Protein AF-G6EXB4-F1 (afdb_monomer)

Mean predicted aligned error: 10.95 Å

Nearest PDB structures (foldseek):
  6c8v-assembly1_A  TM=5.441E-01  e=7.658E-03  Methylorubrum extorquens
  2zuc-assembly1_B  TM=2.989E-01  e=5.578E-03  Saccharolobus solfataricus
  7mss-assembly1_A  TM=3.885E-01  e=5.705E-01  Homo sapiens
  8z03-assembly1_A  TM=3.631E-01  e=1.075E+00  Homo sapiens
  7jmk-assembly2_C  TM=3.432E-01  e=4.071E+00  Sus scrofa

Secondary structure (DSSP, 8-state):
--EEEEE---SSHHHHHHHSTT--HHHHHHHHHHHHHHHHH-SSPPEEEEEEE--TTTTTTHHHHHHHHHHTT-EEEEEEE-----TTS-HHHHHHH---HHHHHHHHHHHTTSTTGGGEEEE-S------------TT--TT--EEEE-TTSEEEEEEEEEETTTTEEEEEEEEEEEGGG-S-HHHHHHHHHHHHHTT-

Foldseek 3Di:
DAAAEEEAADPPQVVGCVVPPPFGVVLQVVLLVVVQVLLVPDPDHHAYEYEYEAWPVCLVVVL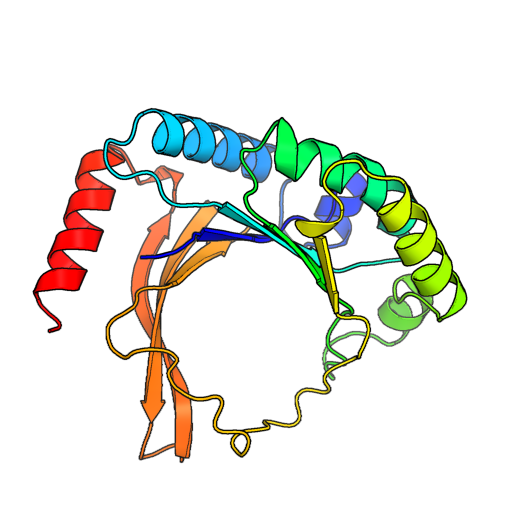VVVVCCVPVRRHQAYEYEHDAPDPPDDPVCCVHIGDDPVSVVVSVVSLVVDPVSVRYHYHYDRPHPPVCQPDPDPDPDDLDWYWYQDSQQKIWIWDWDQDPVVNHIDIGTDDIDGSVPCPDVVVVVVVVVVSSVVRD

pLDDT: mean 80.03, std 16.28, range [34.41, 97.44]

InterPro domains:
  IPR013785 Aldolase-type TIM barrel [G3DSA:3.20.20.70] (1-187)
  IPR058240 Radical SAM superfamily [SSF102114] (2-67)

Solvent-accessible surface area (backbone atoms only — not comparable to full-atom values): 11666 Å² total; per-residue (Å²): 109,76,49,37,46,38,69,60,62,50,92,50,55,69,61,29,30,67,77,33,82,88,42,47,49,71,60,36,53,53,52,49,52,53,50,52,53,51,41,72,72,42,96,75,64,60,42,32,30,37,38,25,61,56,27,54,87,37,52,86,49,45,68,61,48,51,54,42,38,47,62,82,62,59,28,67,31,39,37,37,27,44,66,60,70,49,92,87,60,53,67,70,55,48,74,66,29,54,64,53,74,67,56,48,54,50,50,56,58,53,41,74,72,43,94,65,40,90,40,49,46,80,42,72,70,62,59,53,85,65,83,70,82,77,68,80,71,83,80,82,60,86,86,52,58,40,42,43,52,45,61,87,39,38,36,37,32,29,35,79,45,80,33,80,89,74,73,39,78,40,84,42,83,74,47,77,49,44,57,89,72,57,84,47,67,65,61,52,47,50,49,54,50,51,56,54,66,74,70,112

Radius of gyration: 17.98 Å; Cα contacts (8 Å, |Δi|>4): 280; chains: 1; bounding box: 42×35×47 Å

Sequence (200 aa):
MHHLNVSLESLDSEIYERLRKGARQHIFLNNIDKLKKALKESTHPISVRYIIMAYKSNLKELPTLFGKLLGDYNGSLVEVRSSFDAPFISRDFKESEFLDDNDWDWLEAQLKLLPDNDKVVILRELTTEESNDDETPEDVLSGRYMLRLSWDGHLKVFVYEYSSALKKRVEKNILETNVKEITDINVFYDQLIGISNNKI

Organism: NCBI:txid1088868

Structure (mmCIF, N/CA/C/O backbone):
data_AF-G6EXB4-F1
#
_entry.id   AF-G6EXB4-F1
#
loop_
_atom_site.group_PDB
_atom_site.id
_atom_site.type_symbol
_atom_site.label_atom_id
_atom_site.label_alt_id
_atom_site.label_comp_id
_atom_site.label_asym_id
_atom_site.label_entity_id
_atom_site.label_seq_id
_atom_site.pdbx_PDB_ins_code
_atom_site.Cartn_x
_atom_site.Cartn_y
_atom_site.Cartn_z
_atom_site.occupancy
_atom_site.B_iso_or_equiv
_atom_site.auth_seq_id
_atom_site.auth_comp_id
_atom_site.auth_asym_id
_atom_site.auth_atom_id
_atom_site.pdbx_PDB_model_num
ATOM 1 N N . MET A 1 1 ? -0.946 3.539 21.075 1.00 53.84 1 MET A N 1
ATOM 2 C CA . MET A 1 1 ? -0.924 3.050 19.676 1.00 53.84 1 MET A CA 1
ATOM 3 C C . MET A 1 1 ? -0.930 4.270 18.759 1.00 53.84 1 MET A C 1
ATOM 5 O O . MET A 1 1 ? -1.842 5.068 18.894 1.00 53.84 1 MET A O 1
ATOM 9 N N . HIS A 1 2 ? 0.105 4.496 17.936 1.00 68.75 2 HIS A N 1
ATOM 10 C CA . HIS A 1 2 ? 0.236 5.746 17.152 1.00 68.75 2 HIS A CA 1
ATOM 11 C C . HIS A 1 2 ? -0.352 5.658 15.738 1.00 68.75 2 HIS A C 1
ATOM 13 O O . HIS A 1 2 ? -0.907 6.637 15.252 1.00 68.75 2 HIS A O 1
ATOM 19 N N . HIS A 1 3 ? -0.194 4.517 15.065 1.00 76.44 3 HIS A N 1
ATOM 20 C CA . HIS A 1 3 ? -0.695 4.305 13.711 1.00 76.44 3 HIS A CA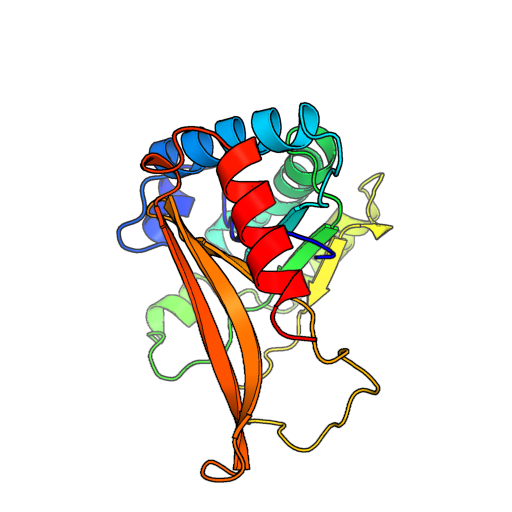 1
ATOM 21 C C . HIS A 1 3 ? -0.855 2.809 13.401 1.00 76.44 3 HIS A C 1
ATOM 23 O O . HIS A 1 3 ? -0.288 1.960 14.092 1.00 76.44 3 HIS A O 1
ATOM 29 N N . LEU A 1 4 ? -1.615 2.503 12.353 1.00 82.94 4 LEU A N 1
ATOM 30 C CA . LEU A 1 4 ? -1.758 1.186 11.740 1.00 82.94 4 LEU A CA 1
ATOM 31 C C . LEU A 1 4 ? -1.022 1.176 10.398 1.00 82.94 4 LEU A C 1
ATOM 33 O O . LEU A 1 4 ? -1.275 2.047 9.568 1.00 82.94 4 LEU A O 1
ATOM 37 N N . ASN A 1 5 ? -0.158 0.185 10.176 1.00 85.81 5 ASN A N 1
ATOM 38 C CA . ASN A 1 5 ? 0.507 0.003 8.888 1.00 85.81 5 ASN A CA 1
ATOM 39 C C . ASN A 1 5 ? -0.300 -0.937 7.994 1.00 85.81 5 ASN A C 1
ATOM 41 O O . ASN A 1 5 ? -0.667 -2.045 8.399 1.00 85.81 5 ASN A O 1
ATOM 45 N N . VAL A 1 6 ? -0.535 -0.497 6.763 1.00 88.69 6 VAL A N 1
ATOM 46 C CA . VAL A 1 6 ? -1.254 -1.242 5.734 1.00 88.69 6 VAL A CA 1
ATOM 47 C C . VAL A 1 6 ? -0.392 -1.303 4.486 1.00 88.69 6 VAL A C 1
ATOM 49 O O . VAL A 1 6 ? -0.101 -0.284 3.872 1.00 88.69 6 VAL A O 1
ATOM 52 N N . SER A 1 7 ? -0.004 -2.501 4.071 1.00 90.31 7 SER A N 1
ATOM 53 C CA . SER A 1 7 ? 0.738 -2.653 2.822 1.00 90.31 7 SER A CA 1
ATOM 54 C C . SER A 1 7 ? -0.237 -2.743 1.638 1.00 90.31 7 SER A C 1
ATOM 56 O O . SER A 1 7 ? -1.140 -3.588 1.677 1.00 90.31 7 SER A O 1
ATOM 58 N N . LEU A 1 8 ? -0.012 -2.000 0.550 1.00 91.25 8 LEU A N 1
ATOM 59 C CA . LEU A 1 8 ? -0.806 -2.054 -0.694 1.00 91.25 8 LEU A CA 1
ATOM 60 C C . LEU A 1 8 ? 0.035 -1.632 -1.909 1.00 91.25 8 LEU A C 1
ATOM 62 O O . LEU A 1 8 ? 0.393 -0.468 -2.018 1.00 91.25 8 LEU A O 1
ATOM 66 N N . GLU A 1 9 ? 0.307 -2.540 -2.846 1.00 91.81 9 GLU A N 1
ATOM 67 C CA . GLU A 1 9 ? 1.166 -2.231 -4.001 1.00 91.81 9 GLU A CA 1
ATOM 68 C C . GLU A 1 9 ? 0.411 -1.690 -5.216 1.00 91.81 9 GLU A C 1
ATOM 70 O O . GLU A 1 9 ? 1.031 -1.033 -6.043 1.00 91.81 9 GLU A O 1
ATOM 75 N N . SER A 1 10 ? -0.888 -1.969 -5.358 1.00 94.81 10 SER A N 1
ATOM 76 C CA . SER A 1 10 ? -1.663 -1.565 -6.537 1.00 94.81 10 SER A CA 1
ATOM 77 C C . SER A 1 10 ? -3.176 -1.679 -6.311 1.00 94.81 10 SER A C 1
ATOM 79 O O . SER A 1 10 ? -3.641 -2.588 -5.611 1.00 94.81 10 SER A O 1
ATOM 81 N N . LEU A 1 11 ? -3.946 -0.770 -6.914 1.00 94.06 11 LEU A N 1
ATOM 82 C CA . LEU A 1 11 ? -5.401 -0.862 -7.094 1.00 94.06 11 LEU A CA 1
ATOM 83 C C . LEU A 1 11 ? -5.787 -1.561 -8.405 1.00 94.06 11 LEU A C 1
ATOM 85 O O . LEU A 1 11 ? -6.955 -1.905 -8.573 1.00 94.06 11 LEU A O 1
ATOM 89 N N . ASP A 1 12 ? -4.831 -1.893 -9.270 1.00 95.44 12 ASP A N 1
ATOM 90 C CA . ASP A 1 12 ? -5.022 -2.861 -10.350 1.00 95.44 12 ASP A CA 1
ATOM 91 C C . ASP A 1 12 ? -4.963 -4.293 -9.793 1.00 95.44 12 ASP A C 1
ATOM 93 O O . ASP A 1 12 ? -3.999 -4.698 -9.134 1.00 95.44 12 ASP A O 1
ATOM 97 N N . SER A 1 13 ? -6.027 -5.066 -10.021 1.00 93.81 13 SER A N 1
ATOM 98 C CA . SER A 1 13 ? -6.152 -6.415 -9.466 1.00 93.81 13 SER A CA 1
ATOM 99 C C . SER A 1 13 ? -5.105 -7.384 -10.001 1.00 93.81 13 SER A C 1
ATOM 101 O O . SER A 1 13 ? -4.625 -8.231 -9.248 1.00 93.81 13 SER A O 1
ATOM 103 N N . GLU A 1 14 ? -4.743 -7.275 -11.278 1.00 93.88 14 GLU A N 1
ATOM 104 C CA . GLU A 1 14 ? -3.776 -8.178 -11.901 1.00 93.88 14 GLU A CA 1
ATOM 105 C C . GLU A 1 14 ? -2.374 -7.909 -11.358 1.00 93.88 14 GLU A C 1
ATOM 107 O O . GLU A 1 14 ? -1.663 -8.843 -10.976 1.00 93.88 14 GLU A O 1
ATOM 112 N N . ILE A 1 15 ? -1.996 -6.632 -11.242 1.00 94.31 15 ILE A N 1
ATOM 113 C CA . ILE A 1 15 ? -0.714 -6.232 -10.653 1.00 94.31 15 ILE A CA 1
ATOM 114 C C . ILE A 1 15 ? -0.660 -6.648 -9.180 1.00 94.31 15 ILE A C 1
ATOM 116 O O . ILE A 1 15 ? 0.299 -7.304 -8.764 1.00 94.31 15 ILE A O 1
ATOM 120 N N . TYR A 1 16 ? -1.697 -6.336 -8.397 1.00 93.06 16 TYR A N 1
ATOM 121 C CA . TYR A 1 16 ? -1.750 -6.658 -6.970 1.00 93.06 16 TYR A CA 1
ATOM 122 C C . TYR A 1 16 ? -1.601 -8.160 -6.697 1.00 93.06 16 TYR A C 1
ATOM 124 O O . TYR A 1 16 ? -0.772 -8.568 -5.882 1.00 93.06 16 TYR A O 1
ATOM 132 N N . GLU A 1 17 ? -2.386 -9.001 -7.374 1.00 92.12 17 GLU A N 1
ATOM 133 C CA . GLU A 1 17 ? -2.383 -10.450 -7.131 1.00 92.12 17 GLU A CA 1
ATOM 134 C C . GLU A 1 17 ? -1.119 -11.135 -7.662 1.00 92.12 17 GLU A C 1
ATOM 136 O O . GLU A 1 17 ? -0.675 -12.139 -7.098 1.00 92.12 17 GLU A O 1
ATOM 141 N N . ARG A 1 18 ? -0.494 -10.575 -8.704 1.00 90.38 18 ARG A N 1
ATOM 142 C CA . ARG A 1 18 ? 0.800 -11.046 -9.211 1.00 90.38 18 ARG A CA 1
ATOM 143 C C . ARG A 1 18 ? 1.939 -10.735 -8.244 1.00 90.38 18 ARG A C 1
ATOM 145 O O . ARG A 1 18 ? 2.770 -11.606 -7.996 1.00 90.38 18 ARG A O 1
ATOM 152 N N . LEU A 1 19 ? 1.969 -9.525 -7.680 1.00 88.94 19 LEU A N 1
ATOM 153 C CA . LEU A 1 19 ? 2.989 -9.112 -6.708 1.00 88.94 19 LEU A CA 1
ATOM 154 C C . LEU A 1 19 ? 2.805 -9.791 -5.344 1.00 88.94 19 LEU A C 1
ATOM 156 O O . LEU A 1 19 ? 3.776 -10.006 -4.619 1.00 88.94 19 LEU A O 1
ATOM 160 N N . ARG A 1 20 ? 1.571 -10.173 -4.993 1.00 85.19 20 ARG A N 1
ATOM 161 C CA . ARG A 1 20 ? 1.244 -10.841 -3.728 1.00 85.19 20 ARG A CA 1
ATOM 162 C C . ARG A 1 20 ? 0.708 -12.242 -3.934 1.00 85.19 20 ARG A C 1
ATOM 164 O O . ARG A 1 20 ? -0.501 -12.472 -3.999 1.00 85.19 20 ARG A O 1
ATOM 171 N N . LYS A 1 21 ? 1.617 -13.213 -3.922 1.00 81.06 21 LYS A N 1
ATOM 172 C CA . LYS A 1 21 ? 1.265 -14.629 -4.045 1.00 81.06 21 LYS A CA 1
ATOM 173 C C . LYS A 1 21 ? 0.195 -15.036 -3.021 1.00 81.06 21 LYS A C 1
ATOM 175 O O . LYS A 1 21 ? 0.429 -15.005 -1.818 1.00 81.06 21 LYS A O 1
ATOM 180 N N . GLY A 1 22 ? -0.960 -15.467 -3.527 1.00 81.00 22 GLY A N 1
ATOM 181 C CA . GLY A 1 22 ? -2.091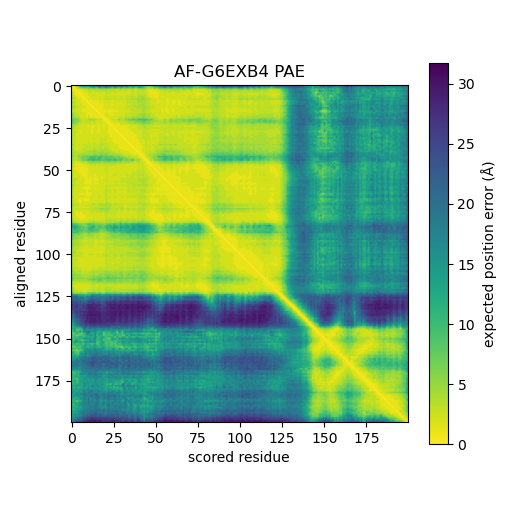 -15.937 -2.719 1.00 81.00 22 GLY A CA 1
ATOM 182 C C . GLY A 1 22 ? -3.074 -14.845 -2.291 1.00 81.00 22 GLY A C 1
ATOM 183 O O . GLY A 1 22 ? -4.165 -15.179 -1.829 1.00 81.00 22 GLY A O 1
ATOM 184 N N . ALA A 1 23 ? -2.749 -13.568 -2.499 1.00 84.62 23 ALA A N 1
ATOM 185 C CA . ALA A 1 23 ? -3.667 -12.485 -2.200 1.00 84.62 23 ALA A CA 1
ATOM 186 C C . ALA A 1 23 ? -4.802 -12.401 -3.227 1.00 84.62 23 ALA A C 1
ATOM 188 O O . ALA A 1 23 ? -4.689 -12.846 -4.373 1.00 84.62 23 ALA A O 1
ATOM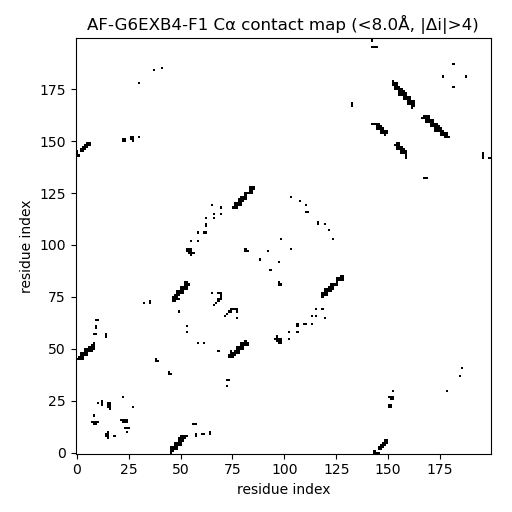 189 N N . ARG A 1 24 ? -5.921 -11.827 -2.783 1.00 87.94 24 ARG A N 1
ATOM 190 C CA . ARG A 1 24 ? -7.073 -11.491 -3.618 1.00 87.94 24 ARG A CA 1
ATOM 191 C C . ARG A 1 24 ? -7.443 -10.048 -3.361 1.00 87.94 24 ARG A C 1
ATOM 193 O O . ARG A 1 24 ? -7.817 -9.705 -2.237 1.00 87.94 24 ARG A O 1
ATOM 200 N N . GLN A 1 25 ? -7.337 -9.206 -4.381 1.00 91.81 25 GLN A N 1
ATOM 201 C CA . GLN A 1 25 ? -7.431 -7.762 -4.175 1.00 91.81 25 GLN A CA 1
ATOM 202 C C . GLN A 1 25 ? -8.811 -7.352 -3.652 1.00 91.81 25 GLN A C 1
ATOM 204 O O . GLN A 1 25 ? -8.915 -6.574 -2.708 1.00 91.81 25 GLN A O 1
ATOM 209 N N . HIS A 1 26 ? -9.877 -7.938 -4.197 1.00 89.44 26 HIS A N 1
ATOM 210 C CA . HIS A 1 26 ? -11.242 -7.635 -3.767 1.00 89.44 26 HIS A CA 1
ATOM 211 C C . HIS A 1 26 ? -11.486 -7.950 -2.277 1.00 89.44 26 HIS A C 1
ATOM 213 O O . HIS A 1 26 ? -12.217 -7.222 -1.607 1.00 89.44 26 HIS A O 1
ATOM 219 N N . ILE A 1 27 ? -10.853 -9.001 -1.733 1.00 85.75 27 ILE A N 1
ATOM 220 C CA . ILE A 1 27 ? -10.936 -9.336 -0.301 1.00 85.75 27 ILE A CA 1
ATOM 221 C C . ILE A 1 27 ? -10.218 -8.266 0.519 1.00 85.75 27 ILE A C 1
ATOM 223 O O . ILE A 1 27 ? -10.765 -7.771 1.505 1.00 85.75 27 ILE A O 1
ATOM 227 N N . PHE A 1 28 ? -9.012 -7.888 0.092 1.00 89.12 28 PHE A N 1
ATOM 228 C CA . PHE A 1 28 ? -8.231 -6.850 0.751 1.00 89.12 28 PHE A CA 1
ATOM 229 C C . PHE A 1 28 ? -8.978 -5.511 0.780 1.00 89.12 28 PHE A C 1
ATOM 231 O O . PHE A 1 28 ? -9.160 -4.945 1.855 1.00 89.12 28 PHE A O 1
ATOM 238 N N . LEU A 1 29 ? -9.483 -5.040 -0.363 1.00 89.88 29 LEU A N 1
ATOM 239 C CA . LEU A 1 29 ? -10.211 -3.770 -0.455 1.00 89.88 29 LEU A CA 1
ATOM 240 C C . LEU A 1 29 ? -11.477 -3.767 0.411 1.00 89.88 29 LEU A C 1
ATOM 242 O O . LEU A 1 29 ? -11.724 -2.795 1.121 1.00 89.88 29 LEU A O 1
ATOM 246 N N . ASN A 1 30 ? -12.221 -4.878 0.454 1.00 87.44 30 ASN A N 1
ATOM 247 C CA . ASN A 1 30 ? -13.371 -5.020 1.352 1.00 87.44 30 ASN A CA 1
ATOM 248 C C . ASN A 1 30 ? -12.973 -4.897 2.836 1.00 87.44 30 ASN A C 1
ATOM 250 O O . ASN A 1 30 ? -13.680 -4.277 3.630 1.00 87.44 30 ASN A O 1
ATOM 254 N N . ASN A 1 31 ? -11.828 -5.462 3.230 1.00 85.19 31 ASN A N 1
ATOM 255 C CA . ASN A 1 31 ? -11.324 -5.338 4.599 1.00 85.19 31 ASN A CA 1
ATOM 256 C C . ASN A 1 31 ? -10.857 -3.909 4.914 1.00 85.19 31 ASN A C 1
ATOM 258 O O . ASN A 1 31 ? -11.122 -3.413 6.010 1.00 85.19 31 ASN A O 1
ATOM 262 N N . ILE A 1 32 ? -10.224 -3.228 3.955 1.00 88.62 32 ILE A N 1
ATOM 263 C CA . ILE A 1 32 ? -9.820 -1.824 4.098 1.00 88.62 32 ILE A CA 1
ATOM 264 C C . ILE A 1 32 ? -11.028 -0.904 4.254 1.00 88.62 32 ILE A C 1
ATOM 266 O O . ILE A 1 32 ? -11.008 -0.028 5.116 1.00 88.62 32 ILE A O 1
ATOM 270 N N . ASP A 1 33 ? -12.108 -1.113 3.504 1.00 87.50 33 ASP A N 1
ATOM 271 C CA . ASP A 1 33 ? -13.313 -0.293 3.658 1.00 87.50 33 ASP A CA 1
ATOM 272 C C . ASP A 1 33 ? -13.986 -0.487 5.022 1.00 87.50 33 ASP A C 1
ATOM 274 O O . ASP A 1 33 ? -14.421 0.489 5.643 1.00 87.50 33 ASP A O 1
ATOM 278 N N . LYS A 1 34 ? -14.015 -1.721 5.541 1.00 84.38 34 LYS A N 1
ATOM 279 C CA . LYS A 1 34 ? -14.495 -1.996 6.906 1.00 84.38 34 LYS A CA 1
ATOM 280 C C . LYS A 1 34 ? -13.639 -1.291 7.953 1.00 84.38 34 LYS A C 1
ATOM 282 O O . LYS A 1 34 ? -14.184 -0.630 8.833 1.00 84.38 34 LYS A O 1
ATOM 287 N N . LEU A 1 35 ? -12.316 -1.391 7.829 1.00 83.50 35 LEU A N 1
ATOM 288 C CA . LEU A 1 35 ? -11.363 -0.710 8.702 1.00 83.50 35 LEU A CA 1
ATOM 289 C C . LEU A 1 35 ? -11.552 0.813 8.658 1.00 83.50 35 LEU A C 1
ATOM 291 O O . LEU A 1 35 ? -11.624 1.454 9.703 1.00 83.50 35 LEU A O 1
ATOM 295 N N . LYS A 1 36 ? -11.693 1.392 7.462 1.00 84.94 36 LYS A N 1
ATOM 296 C CA . LYS A 1 36 ? -11.934 2.828 7.263 1.00 84.94 36 LYS A CA 1
ATOM 297 C C . LYS A 1 36 ? -13.190 3.292 7.993 1.00 84.94 36 LYS A C 1
ATOM 299 O O . LYS A 1 36 ? -13.164 4.320 8.669 1.00 84.94 36 LYS A O 1
ATOM 304 N N . LYS A 1 37 ? -14.282 2.533 7.866 1.00 85.25 37 LYS A N 1
ATOM 305 C CA . LYS A 1 37 ? -15.543 2.817 8.556 1.00 85.25 37 LYS A CA 1
ATOM 306 C C . LYS A 1 37 ? -15.365 2.767 10.075 1.00 85.25 37 LYS A C 1
ATOM 308 O O . LYS A 1 37 ? -15.703 3.730 10.753 1.00 85.25 37 LYS A O 1
ATOM 313 N N . ALA A 1 38 ? -14.757 1.695 10.574 1.00 81.06 38 ALA A N 1
ATOM 314 C CA . ALA A 1 38 ? -14.446 1.510 11.988 1.00 81.06 38 ALA A CA 1
ATOM 315 C C . ALA A 1 38 ? -13.626 2.670 12.577 1.00 81.06 38 ALA A C 1
ATOM 317 O O . ALA A 1 38 ? -13.966 3.209 13.626 1.00 81.06 38 ALA A O 1
ATOM 318 N N . LEU A 1 39 ? -12.563 3.090 11.887 1.00 82.31 39 LEU A N 1
ATOM 319 C CA . LEU A 1 39 ? -11.704 4.187 12.338 1.00 82.31 39 LEU A CA 1
ATOM 320 C C . LEU A 1 39 ? -12.440 5.528 12.379 1.00 82.31 39 LEU A C 1
ATOM 322 O O . LEU A 1 39 ? -12.187 6.330 13.272 1.00 82.31 39 LEU A O 1
ATOM 326 N N . LYS A 1 40 ? -13.360 5.763 11.437 1.00 82.50 40 LYS A N 1
ATOM 327 C CA . LYS A 1 40 ? -14.181 6.980 11.389 1.00 82.50 40 LYS A CA 1
ATOM 328 C C . LYS A 1 40 ? -15.211 7.043 12.521 1.00 82.50 40 LYS A C 1
ATOM 330 O O . LYS A 1 40 ? -15.555 8.133 12.963 1.00 82.50 40 LYS A O 1
ATOM 335 N N . GLU A 1 41 ? -15.718 5.893 12.953 1.00 83.75 41 GLU A N 1
ATOM 336 C CA . GLU A 1 41 ? -16.723 5.773 14.018 1.00 83.75 41 GLU A CA 1
ATOM 337 C C . GLU A 1 41 ? -16.096 5.698 15.424 1.00 83.75 41 GLU A C 1
ATOM 339 O O . GLU A 1 41 ? -16.804 5.833 16.421 1.00 83.75 41 GLU A O 1
ATOM 344 N N . SER A 1 42 ? -14.774 5.518 15.518 1.00 80.00 42 SER A N 1
ATOM 345 C CA . SER A 1 42 ? -14.054 5.404 16.788 1.00 80.00 42 SER A CA 1
ATOM 346 C C . SER A 1 42 ? -13.930 6.745 17.520 1.00 80.00 42 SER A C 1
ATOM 348 O O . SER A 1 42 ? -13.607 7.777 16.932 1.00 80.00 42 SER A O 1
ATOM 350 N N . THR A 1 43 ? -14.095 6.714 18.844 1.00 78.38 43 THR A N 1
ATOM 351 C CA . THR A 1 43 ? -13.809 7.846 19.744 1.00 78.38 43 THR A CA 1
ATOM 352 C C . THR A 1 43 ? -12.309 8.059 19.980 1.00 78.38 43 THR A C 1
ATOM 354 O O . THR A 1 43 ? -11.911 9.106 20.487 1.00 78.38 43 THR A O 1
ATOM 357 N N . HIS A 1 44 ? -11.476 7.093 19.577 1.00 72.19 44 HIS A N 1
ATOM 358 C CA . HIS A 1 44 ? -10.016 7.127 19.661 1.00 72.19 44 HIS A CA 1
ATOM 359 C C . HIS A 1 44 ? -9.417 6.766 18.290 1.00 72.19 44 HIS A C 1
ATOM 361 O O . HIS A 1 44 ? -8.930 5.647 18.099 1.00 72.19 44 HIS A O 1
ATOM 367 N N . PRO A 1 45 ? -9.493 7.669 17.295 1.00 73.25 45 PRO A N 1
ATOM 368 C CA . PRO A 1 45 ? -9.053 7.366 15.940 1.00 73.25 45 PRO A CA 1
ATOM 369 C C . PRO A 1 45 ? -7.542 7.109 15.900 1.00 73.25 45 PRO A C 1
ATOM 371 O O . PRO A 1 45 ? -6.749 7.875 16.449 1.00 73.25 45 PRO A O 1
ATOM 374 N N . ILE A 1 46 ? -7.139 6.038 15.213 1.00 80.19 46 ILE A N 1
ATOM 375 C CA . ILE A 1 46 ? -5.731 5.758 14.918 1.00 80.19 46 ILE A CA 1
ATOM 376 C C . ILE A 1 46 ? -5.430 6.106 13.466 1.00 80.19 46 ILE A C 1
ATOM 378 O O . ILE A 1 46 ? -6.178 5.755 12.555 1.00 80.19 46 ILE A O 1
ATOM 382 N N . SER A 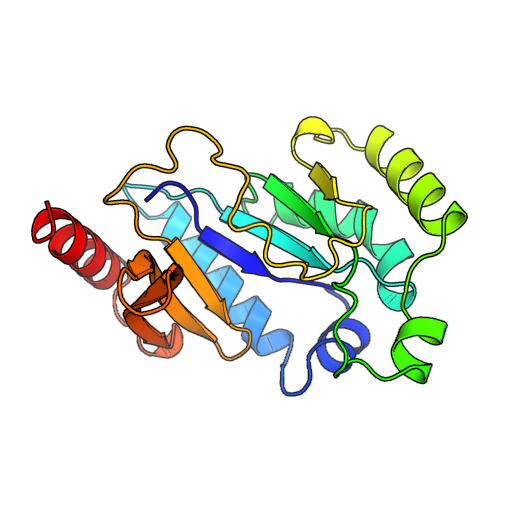1 47 ? -4.292 6.757 13.254 1.00 85.44 47 SER A N 1
ATOM 383 C CA . SER A 1 47 ? -3.795 7.112 11.929 1.00 85.44 47 SER A CA 1
ATOM 384 C C . SER A 1 47 ? -3.437 5.873 11.102 1.00 85.44 47 SER A C 1
ATOM 386 O O . SER A 1 47 ? -2.823 4.940 11.615 1.00 85.44 47 SER A O 1
ATOM 388 N N . VAL A 1 48 ? -3.752 5.865 9.807 1.00 89.94 48 VAL A N 1
ATOM 389 C CA . VAL A 1 48 ? -3.327 4.791 8.891 1.00 89.94 48 VAL A CA 1
ATOM 390 C C . VAL A 1 48 ? -2.095 5.242 8.122 1.00 89.94 48 VAL A C 1
ATOM 392 O O . VAL A 1 48 ? -2.037 6.380 7.657 1.00 89.94 48 VAL A O 1
ATOM 395 N N . ARG A 1 49 ? -1.098 4.374 7.992 1.00 92.44 49 ARG A N 1
ATOM 396 C CA . ARG A 1 49 ? 0.057 4.582 7.119 1.00 92.44 49 ARG A CA 1
ATOM 397 C C . ARG A 1 49 ? 0.104 3.473 6.089 1.00 92.44 49 ARG A C 1
ATOM 399 O O . ARG A 1 49 ? -0.010 2.298 6.439 1.00 92.44 49 ARG A O 1
ATOM 406 N N . TYR A 1 50 ? 0.262 3.855 4.832 1.00 94.25 50 TYR A N 1
ATOM 407 C CA . TYR A 1 50 ? 0.363 2.903 3.740 1.00 94.25 50 TYR A CA 1
ATOM 408 C C . TYR A 1 50 ? 1.818 2.639 3.403 1.00 94.25 50 TYR A C 1
ATOM 410 O O . TYR A 1 50 ? 2.606 3.573 3.339 1.00 94.25 50 TYR A O 1
ATOM 418 N N . ILE A 1 51 ? 2.164 1.374 3.190 1.00 92.81 51 ILE A N 1
ATOM 419 C CA . ILE A 1 51 ? 3.498 0.958 2.756 1.00 92.81 51 ILE A CA 1
ATOM 420 C C . ILE A 1 51 ? 3.368 0.334 1.373 1.00 92.81 51 ILE A C 1
ATOM 422 O O . ILE A 1 51 ? 2.550 -0.565 1.162 1.00 92.81 51 ILE A O 1
ATOM 426 N N . ILE A 1 52 ? 4.184 0.804 0.443 1.00 94.00 52 ILE A N 1
ATOM 427 C CA . ILE A 1 52 ? 4.151 0.413 -0.959 1.00 94.00 52 ILE A CA 1
ATOM 428 C C . ILE A 1 52 ? 5.550 -0.008 -1.370 1.00 94.00 52 ILE A C 1
ATOM 430 O O . ILE A 1 52 ? 6.500 0.751 -1.205 1.00 94.00 52 ILE A O 1
ATOM 434 N N . MET A 1 53 ? 5.669 -1.202 -1.937 1.00 92.81 53 MET A N 1
ATOM 435 C CA . MET A 1 53 ? 6.875 -1.587 -2.659 1.00 92.81 53 MET A CA 1
ATOM 436 C C . MET A 1 53 ? 6.759 -1.055 -4.088 1.00 92.81 53 MET A C 1
ATOM 438 O O . MET A 1 53 ? 5.763 -1.322 -4.770 1.00 92.81 53 MET A O 1
ATOM 442 N N . ALA A 1 54 ? 7.737 -0.265 -4.518 1.00 94.38 54 ALA A N 1
ATOM 443 C CA . ALA A 1 54 ? 7.755 0.304 -5.856 1.00 94.38 54 ALA A CA 1
ATOM 444 C C . ALA A 1 54 ? 8.362 -0.696 -6.844 1.00 94.38 54 ALA A C 1
ATOM 446 O O . ALA A 1 54 ? 9.473 -1.189 -6.648 1.00 94.38 54 ALA A O 1
ATOM 447 N N . TYR A 1 55 ? 7.621 -0.978 -7.909 1.00 95.62 55 TYR A N 1
ATOM 448 C CA . TYR A 1 55 ? 7.997 -1.912 -8.958 1.00 95.62 55 TYR A CA 1
ATOM 449 C C . TYR A 1 55 ? 7.706 -1.322 -10.333 1.00 95.62 55 TYR A C 1
ATOM 451 O O . TYR A 1 55 ? 6.829 -0.474 -10.493 1.00 95.62 55 TYR A O 1
ATOM 459 N N . LYS A 1 56 ? 8.388 -1.813 -11.367 1.00 96.94 56 LYS A N 1
ATOM 460 C CA . LYS A 1 56 ? 8.173 -1.356 -12.749 1.00 96.94 56 LYS A CA 1
ATOM 461 C C . LYS A 1 56 ? 6.716 -1.494 -13.171 1.00 96.94 56 LYS A C 1
ATOM 463 O O . LYS A 1 56 ? 6.182 -0.618 -13.846 1.00 96.94 56 LYS A O 1
ATOM 468 N N . SER A 1 57 ? 6.055 -2.559 -12.723 1.00 96.81 57 SER A N 1
ATOM 469 C CA . SER A 1 57 ? 4.656 -2.810 -13.051 1.00 96.81 57 SER A CA 1
ATOM 470 C C . SER A 1 57 ? 3.653 -1.862 -12.404 1.00 96.81 57 SER A C 1
ATOM 472 O O . SER A 1 57 ? 2.633 -1.590 -13.029 1.00 96.81 57 SER A O 1
ATOM 474 N N . ASN A 1 58 ? 3.923 -1.329 -11.208 1.00 97.19 58 ASN A N 1
ATOM 475 C CA . ASN A 1 58 ? 3.028 -0.369 -10.550 1.00 97.19 58 ASN A CA 1
ATOM 476 C C . ASN A 1 58 ? 3.495 1.089 -10.684 1.00 97.19 58 ASN A C 1
ATOM 478 O O . ASN A 1 58 ? 2.735 1.997 -10.358 1.00 97.19 58 ASN A O 1
ATOM 482 N N . LEU A 1 59 ? 4.696 1.344 -11.215 1.00 97.44 59 LEU A N 1
ATOM 483 C CA . LEU A 1 59 ? 5.339 2.661 -11.234 1.00 97.44 59 LEU A CA 1
ATOM 484 C C . LEU A 1 59 ? 4.433 3.785 -11.753 1.00 97.44 59 LEU A C 1
ATOM 486 O O . LEU A 1 59 ? 4.329 4.843 -11.135 1.00 97.44 59 LEU A O 1
ATOM 490 N N . LYS A 1 60 ? 3.755 3.563 -12.885 1.00 96.81 60 LYS A N 1
ATOM 491 C CA . LYS A 1 60 ? 2.889 4.582 -13.503 1.00 96.81 60 LYS A CA 1
ATOM 492 C C . LYS A 1 60 ? 1.614 4.858 -12.707 1.00 96.81 60 LYS A C 1
ATOM 494 O O . LYS A 1 60 ? 1.056 5.945 -12.828 1.00 96.81 60 LYS A O 1
ATOM 499 N N . GLU A 1 61 ? 1.176 3.907 -11.892 1.00 96.94 61 GLU A N 1
ATOM 500 C CA . GLU A 1 61 ? 0.001 4.040 -11.032 1.00 96.94 61 GLU A CA 1
ATOM 501 C C . GLU A 1 61 ? 0.303 4.861 -9.772 1.00 96.94 61 GLU A C 1
ATOM 503 O O . GLU A 1 61 ? -0.562 5.601 -9.292 1.00 96.94 61 GLU A O 1
ATOM 508 N N . LEU A 1 62 ? 1.534 4.761 -9.257 1.00 96.56 62 LEU A N 1
ATOM 509 C CA . LEU A 1 62 ? 1.931 5.276 -7.945 1.00 96.56 62 LEU A CA 1
ATOM 510 C C . LEU A 1 62 ? 1.482 6.723 -7.657 1.00 96.56 62 LEU A C 1
ATOM 512 O O . LEU A 1 62 ? 0.865 6.928 -6.611 1.00 96.56 62 LEU A O 1
ATOM 516 N N . PRO A 1 63 ? 1.661 7.723 -8.549 1.00 95.50 63 PRO A N 1
ATOM 517 C CA . PRO A 1 63 ? 1.238 9.094 -8.247 1.00 95.50 63 PRO A CA 1
ATOM 518 C C . PRO A 1 63 ? -0.269 9.223 -7.984 1.00 95.50 63 PRO A C 1
ATOM 520 O O . PRO A 1 63 ? -0.695 9.944 -7.081 1.00 95.50 63 PRO A O 1
ATOM 523 N N . THR A 1 64 ? -1.088 8.489 -8.744 1.00 95.44 64 THR A N 1
ATOM 524 C CA . THR A 1 64 ? -2.547 8.479 -8.556 1.00 95.44 64 THR A CA 1
ATOM 525 C C . THR A 1 64 ? -2.922 7.680 -7.311 1.00 95.44 64 THR A C 1
ATOM 527 O O . THR A 1 64 ? -3.812 8.086 -6.559 1.00 95.44 64 THR A O 1
ATOM 530 N N . LEU A 1 65 ? -2.219 6.574 -7.054 1.00 96.31 65 LEU A N 1
ATOM 531 C CA . LEU A 1 65 ? -2.407 5.760 -5.859 1.00 96.31 65 LEU A CA 1
ATOM 532 C C . LEU A 1 65 ? -2.146 6.562 -4.578 1.00 96.31 65 LEU A C 1
ATOM 534 O O . LEU A 1 65 ? -2.951 6.490 -3.653 1.00 96.31 65 LEU A O 1
ATOM 538 N N . PHE A 1 66 ? -1.091 7.379 -4.526 1.00 95.50 66 PHE A N 1
ATOM 539 C CA . PHE A 1 66 ? -0.796 8.218 -3.357 1.00 95.50 66 PHE A CA 1
ATOM 540 C C . PHE A 1 66 ? -1.949 9.173 -3.046 1.00 95.50 66 PHE A C 1
ATOM 542 O O . PHE A 1 66 ? -2.413 9.226 -1.907 1.00 95.50 66 PHE A O 1
ATOM 549 N N . GLY A 1 67 ? -2.467 9.860 -4.072 1.00 93.38 67 GLY A N 1
ATOM 550 C CA . GLY A 1 67 ? -3.616 10.753 -3.928 1.00 93.38 67 GLY A CA 1
ATOM 551 C C . GLY A 1 67 ? -4.852 10.029 -3.390 1.00 93.38 67 GLY A C 1
ATOM 552 O O . GLY A 1 67 ? -5.506 10.513 -2.468 1.00 93.38 67 GLY A O 1
ATOM 553 N N . LYS A 1 68 ? -5.131 8.821 -3.895 1.00 94.62 68 LYS A N 1
ATOM 554 C CA . LYS A 1 68 ? -6.229 7.988 -3.384 1.00 94.62 68 LYS A CA 1
ATOM 555 C C . LYS A 1 68 ? -6.014 7.567 -1.940 1.00 94.62 68 LYS A C 1
ATOM 557 O O . LYS A 1 68 ? -6.950 7.614 -1.152 1.00 94.62 68 LYS A O 1
ATOM 562 N N . LEU A 1 69 ? -4.807 7.154 -1.574 1.00 94.62 69 LEU A N 1
ATOM 563 C CA . LEU A 1 69 ? -4.545 6.662 -0.226 1.00 94.62 69 LEU A CA 1
ATOM 564 C C . LEU A 1 69 ? -4.667 7.765 0.822 1.00 94.62 69 LEU A C 1
ATOM 566 O O . LEU A 1 69 ? -5.283 7.547 1.866 1.00 94.62 69 LEU A O 1
ATOM 570 N N . LEU A 1 70 ? -4.136 8.950 0.525 1.00 93.56 70 LEU A N 1
ATOM 571 C CA . LEU A 1 70 ? -4.217 10.116 1.404 1.00 93.56 70 LEU A CA 1
ATOM 572 C C . LEU A 1 70 ? -5.641 10.698 1.465 1.00 93.56 70 LEU A C 1
ATOM 574 O O . LEU A 1 70 ? -6.083 11.095 2.540 1.00 93.56 70 LEU A O 1
ATOM 578 N N . GLY A 1 71 ? -6.377 10.702 0.348 1.00 91.06 71 GLY A N 1
ATOM 579 C CA . GLY A 1 71 ? -7.735 11.253 0.267 1.00 91.06 71 GLY A CA 1
ATOM 580 C C . GLY A 1 71 ? -8.852 10.252 0.586 1.00 91.06 71 GLY A C 1
ATOM 581 O O . GLY A 1 71 ? -9.575 10.400 1.569 1.00 91.06 71 GLY A O 1
ATOM 582 N N . ASP A 1 72 ? -9.004 9.221 -0.246 1.00 90.62 72 ASP A N 1
ATOM 583 C CA . ASP A 1 72 ? -10.142 8.286 -0.228 1.00 90.62 72 ASP A CA 1
ATOM 584 C C . ASP A 1 72 ? -10.044 7.240 0.903 1.00 90.62 72 ASP A C 1
ATOM 586 O O . ASP A 1 72 ? -11.058 6.678 1.345 1.00 90.62 72 ASP A O 1
ATOM 590 N N . TYR A 1 73 ? -8.820 6.957 1.365 1.00 89.69 73 TYR A N 1
ATOM 591 C CA . TYR A 1 73 ? -8.518 5.869 2.303 1.00 89.69 73 TYR A CA 1
ATOM 592 C C . TYR A 1 73 ? -7.922 6.325 3.646 1.00 89.69 73 TYR A C 1
ATOM 594 O O . TYR A 1 73 ? -7.356 5.503 4.375 1.00 89.69 73 TYR A O 1
ATOM 602 N N . ASN A 1 74 ? -8.093 7.601 4.011 1.00 87.50 74 ASN A N 1
ATOM 603 C CA . ASN A 1 74 ? -7.694 8.177 5.306 1.00 87.50 74 ASN A CA 1
ATOM 604 C C . ASN A 1 74 ? -6.214 7.935 5.676 1.00 87.50 74 ASN A C 1
ATOM 606 O O . ASN A 1 74 ? -5.871 7.741 6.848 1.00 87.50 74 ASN A O 1
ATOM 610 N N . GLY A 1 75 ? -5.332 7.913 4.677 1.00 92.31 75 GLY A N 1
ATOM 611 C CA . GLY A 1 75 ? -3.895 7.807 4.873 1.00 92.31 75 GLY A CA 1
ATOM 612 C C . GLY A 1 75 ? -3.330 9.062 5.528 1.00 92.31 75 GLY A C 1
ATOM 613 O O . GLY A 1 75 ? -3.490 10.171 5.035 1.00 92.31 75 GLY A O 1
ATOM 614 N N . SER A 1 76 ? -2.627 8.876 6.637 1.00 92.88 76 SER A N 1
ATOM 615 C CA . SER A 1 76 ? -1.828 9.921 7.286 1.00 92.88 76 SER A CA 1
ATOM 616 C C . SER A 1 76 ? -0.415 10.033 6.712 1.00 92.88 76 SER A C 1
ATOM 618 O O . SER A 1 76 ? 0.229 11.064 6.876 1.00 92.88 76 SER A O 1
ATOM 620 N N . LEU A 1 77 ? 0.071 8.959 6.083 1.00 94.50 77 LEU A N 1
ATOM 621 C CA . LEU A 1 77 ? 1.384 8.863 5.454 1.00 94.50 77 LEU A CA 1
ATOM 622 C C . LEU A 1 77 ? 1.353 7.749 4.404 1.00 94.50 77 LEU A C 1
ATOM 624 O O . LEU A 1 77 ? 0.723 6.709 4.630 1.00 94.50 77 LEU A O 1
ATOM 628 N N . VAL A 1 78 ? 2.074 7.937 3.306 1.00 96.12 78 VAL A N 1
ATOM 629 C CA . VAL A 1 78 ? 2.421 6.877 2.358 1.00 96.12 78 VAL A CA 1
ATOM 630 C C . VAL A 1 78 ? 3.934 6.723 2.346 1.00 96.12 78 VAL A C 1
ATOM 632 O O . VAL A 1 78 ? 4.671 7.687 2.185 1.00 96.12 78 VAL A O 1
ATOM 635 N N . GLU A 1 79 ? 4.404 5.503 2.520 1.00 94.62 79 GLU A N 1
ATOM 636 C CA . GLU A 1 79 ? 5.810 5.154 2.459 1.00 94.62 79 GLU A CA 1
ATOM 637 C C . GLU A 1 79 ? 6.045 4.271 1.240 1.00 94.62 79 GLU A C 1
ATOM 639 O O . GLU A 1 79 ? 5.393 3.241 1.072 1.00 94.62 79 GLU A O 1
ATOM 644 N N . VAL A 1 80 ? 6.967 4.686 0.383 1.00 93.50 80 VAL A N 1
ATOM 645 C CA . VAL A 1 80 ? 7.284 4.031 -0.882 1.00 93.50 80 VAL A CA 1
ATOM 646 C C . VAL A 1 80 ? 8.704 3.516 -0.789 1.00 93.50 80 VAL A C 1
ATOM 648 O O . VAL A 1 80 ? 9.630 4.292 -0.574 1.00 93.50 80 VAL A O 1
ATOM 651 N N . ARG A 1 81 ? 8.879 2.207 -0.915 1.00 90.88 81 ARG A N 1
ATOM 652 C CA . ARG A 1 81 ? 10.141 1.526 -0.631 1.00 90.88 81 ARG A CA 1
ATOM 653 C C . ARG A 1 81 ? 10.663 0.800 -1.853 1.00 90.88 81 ARG A C 1
ATOM 655 O O . ARG A 1 81 ? 9.886 0.223 -2.618 1.00 90.88 81 ARG A O 1
ATOM 662 N N . SER A 1 82 ? 11.982 0.755 -1.968 1.00 86.25 82 SER A N 1
ATOM 663 C CA . SER A 1 82 ? 12.656 -0.275 -2.749 1.00 86.25 82 SER A CA 1
ATOM 664 C C . SER A 1 82 ? 12.487 -1.646 -2.094 1.00 86.25 82 SER A C 1
ATOM 666 O O . SER A 1 82 ? 12.380 -1.756 -0.869 1.00 86.25 82 SER A O 1
ATOM 668 N N . SER A 1 83 ? 12.450 -2.704 -2.901 1.00 80.25 83 SER A N 1
ATOM 669 C CA . SER A 1 83 ? 12.371 -4.075 -2.394 1.00 80.25 83 SER A CA 1
ATOM 670 C C . SER A 1 83 ? 13.694 -4.544 -1.836 1.00 80.25 83 SER A C 1
ATOM 672 O O . SER A 1 83 ? 14.665 -4.616 -2.572 1.00 80.25 83 SER A O 1
ATOM 674 N N . PHE A 1 84 ? 13.702 -4.910 -0.548 1.00 71.94 84 PHE A N 1
ATOM 675 C CA . PHE A 1 84 ? 14.866 -5.475 0.134 1.00 71.94 84 PHE A CA 1
ATOM 676 C C . PHE A 1 84 ? 15.527 -6.550 -0.728 1.00 71.94 84 PHE A C 1
ATOM 678 O O . PHE A 1 84 ? 14.851 -7.461 -1.221 1.00 71.94 84 PHE A O 1
ATOM 685 N N . ASP A 1 85 ? 16.844 -6.443 -0.900 1.00 69.88 85 ASP A N 1
ATOM 686 C CA . ASP A 1 85 ? 17.612 -7.398 -1.690 1.00 69.88 85 ASP A CA 1
ATOM 687 C C . ASP A 1 85 ? 17.785 -8.709 -0.914 1.00 69.88 85 ASP A C 1
ATOM 689 O O . ASP A 1 85 ? 18.812 -8.980 -0.295 1.00 69.88 85 ASP A O 1
ATOM 693 N N . ALA A 1 86 ? 16.722 -9.513 -0.892 1.00 72.12 86 ALA A N 1
ATOM 694 C CA . ALA A 1 86 ? 16.698 -10.760 -0.155 1.00 72.12 86 ALA A CA 1
ATOM 695 C C . ALA A 1 86 ? 17.141 -11.946 -1.037 1.00 72.12 86 ALA A C 1
ATOM 697 O O . ALA A 1 86 ? 16.775 -12.017 -2.221 1.00 72.12 86 ALA A O 1
ATOM 698 N N . PRO A 1 87 ? 17.859 -12.942 -0.475 1.00 72.56 87 PRO A N 1
ATOM 699 C CA . PRO A 1 87 ? 18.367 -14.086 -1.239 1.00 72.56 87 PRO A CA 1
ATOM 700 C C . PRO A 1 87 ? 17.264 -14.953 -1.864 1.00 72.56 87 PRO A C 1
ATOM 702 O O . PRO A 1 87 ? 17.505 -15.652 -2.844 1.00 72.56 87 PRO A O 1
ATOM 705 N N . PHE A 1 88 ? 16.053 -14.927 -1.298 1.00 76.88 88 PHE A N 1
ATOM 706 C CA . PHE A 1 88 ? 14.913 -15.715 -1.774 1.00 76.88 88 PHE A CA 1
ATOM 707 C C . PHE A 1 88 ? 14.166 -15.073 -2.955 1.00 76.88 88 PHE A C 1
ATOM 709 O O . PHE A 1 88 ? 13.287 -15.713 -3.533 1.00 76.88 88 PHE A O 1
ATOM 716 N N . ILE A 1 89 ? 14.484 -13.828 -3.323 1.00 80.31 89 ILE A N 1
ATOM 717 C CA . ILE A 1 89 ? 13.894 -13.166 -4.490 1.00 80.31 89 ILE A CA 1
ATOM 718 C C . ILE A 1 89 ? 14.658 -13.616 -5.737 1.00 80.31 89 ILE A C 1
ATOM 720 O O . ILE A 1 89 ? 15.865 -13.398 -5.858 1.00 80.31 89 ILE A O 1
ATOM 724 N N . SER A 1 90 ? 13.952 -14.239 -6.682 1.00 86.62 90 SER A N 1
ATOM 725 C CA . SER A 1 90 ? 14.547 -14.733 -7.928 1.00 86.62 90 SER A CA 1
ATOM 726 C C . SER A 1 90 ? 15.147 -13.603 -8.761 1.00 86.62 90 SER A C 1
ATOM 728 O O . SER A 1 90 ? 14.555 -12.527 -8.854 1.00 86.62 90 SER A O 1
ATOM 730 N N . ARG A 1 91 ? 16.257 -13.887 -9.447 1.00 87.88 91 ARG A N 1
ATOM 731 C CA . ARG A 1 91 ? 16.904 -12.957 -10.381 1.00 87.88 91 ARG A CA 1
ATOM 732 C C . ARG A 1 91 ? 15.934 -12.402 -11.430 1.00 87.88 91 ARG A C 1
ATOM 734 O O . ARG A 1 91 ? 15.876 -11.191 -11.596 1.00 87.88 91 ARG A O 1
ATOM 741 N N . ASP A 1 92 ? 15.127 -13.263 -12.044 1.00 90.38 92 ASP A N 1
ATOM 742 C CA . ASP A 1 92 ? 14.162 -12.874 -13.082 1.00 90.38 92 ASP A CA 1
ATOM 743 C C . ASP A 1 92 ? 13.152 -11.834 -12.574 1.00 90.38 92 ASP A C 1
ATOM 745 O O . ASP A 1 92 ? 12.812 -10.879 -13.271 1.00 90.38 92 ASP A O 1
ATOM 749 N N . PHE A 1 93 ? 12.699 -11.981 -11.325 1.00 89.75 93 PHE A N 1
ATOM 750 C CA . PHE A 1 93 ? 11.823 -10.999 -10.685 1.00 89.75 93 PHE A CA 1
ATOM 751 C C . PHE A 1 93 ? 12.540 -9.663 -10.462 1.00 89.75 93 PHE A C 1
ATOM 753 O O . PHE A 1 93 ? 11.972 -8.617 -10.751 1.00 89.75 93 PHE A O 1
ATOM 760 N N . LYS A 1 94 ? 13.799 -9.678 -10.002 1.00 89.12 94 LYS A N 1
ATOM 761 C CA . LYS A 1 94 ? 14.584 -8.443 -9.825 1.00 89.12 94 LYS A CA 1
ATOM 762 C C . LYS A 1 94 ? 14.757 -7.710 -11.153 1.00 89.12 94 LYS A C 1
ATOM 764 O O . LYS A 1 94 ? 14.460 -6.527 -11.238 1.00 89.12 94 LYS A O 1
ATOM 769 N N . GLU A 1 95 ? 15.173 -8.418 -12.200 1.00 90.94 95 GLU A N 1
ATOM 770 C CA . GLU A 1 95 ? 15.405 -7.824 -13.523 1.00 90.94 95 GLU A CA 1
ATOM 771 C C . GLU A 1 95 ? 14.117 -7.255 -14.147 1.00 90.94 95 GLU A C 1
ATOM 773 O O . GLU A 1 95 ? 14.155 -6.209 -14.798 1.00 90.94 95 GLU A O 1
ATOM 778 N N . SER A 1 96 ? 12.973 -7.912 -13.923 1.00 92.50 96 SER A N 1
ATOM 779 C CA . SER A 1 96 ? 11.682 -7.478 -14.472 1.00 92.50 96 SER A CA 1
ATOM 780 C C . SER A 1 96 ? 10.977 -6.390 -13.659 1.00 92.50 96 SER A C 1
ATOM 782 O O . SER A 1 96 ? 10.308 -5.548 -14.255 1.00 92.50 96 SER A O 1
ATOM 784 N N . GLU A 1 97 ? 11.112 -6.380 -12.332 1.00 93.88 97 GLU A N 1
ATOM 785 C CA . GLU A 1 97 ? 10.287 -5.533 -11.462 1.00 93.88 97 GLU A CA 1
ATOM 786 C C . GLU A 1 97 ? 11.063 -4.453 -10.712 1.00 93.88 97 GLU A C 1
ATOM 788 O O . GLU A 1 97 ? 10.454 -3.448 -10.351 1.00 93.88 97 GLU A O 1
ATOM 793 N N . PHE A 1 98 ? 12.366 -4.601 -10.459 1.00 93.31 98 PHE A N 1
ATOM 794 C CA . PHE A 1 98 ? 13.089 -3.583 -9.692 1.00 93.31 98 PHE A CA 1
ATOM 795 C C . PHE A 1 98 ? 13.274 -2.320 -10.532 1.00 93.31 98 PHE A C 1
ATOM 797 O O . PHE A 1 98 ? 13.612 -2.382 -11.719 1.00 93.31 98 PHE A O 1
ATOM 804 N N . LEU A 1 99 ? 13.035 -1.181 -9.885 1.00 93.56 99 LEU A N 1
ATOM 805 C CA . LEU A 1 99 ? 13.230 0.141 -10.462 1.00 93.56 99 LEU A CA 1
ATOM 806 C C . LEU A 1 99 ? 14.720 0.440 -10.617 1.00 93.56 99 LEU A C 1
ATOM 808 O O . LEU A 1 99 ? 15.509 0.140 -9.718 1.00 93.56 99 LEU A O 1
ATOM 812 N N . ASP A 1 100 ? 15.083 1.051 -11.741 1.00 92.56 100 ASP A N 1
ATOM 813 C CA . ASP A 1 100 ? 16.404 1.651 -11.916 1.00 92.56 100 ASP A CA 1
ATOM 814 C C . ASP A 1 100 ? 16.422 3.126 -11.480 1.00 92.56 100 ASP A C 1
ATOM 816 O O . ASP A 1 100 ? 15.425 3.677 -11.007 1.00 92.56 100 ASP A O 1
ATOM 820 N N . ASP A 1 101 ? 17.576 3.776 -11.610 1.00 92.62 101 ASP A N 1
ATOM 821 C CA . ASP A 1 101 ? 17.741 5.164 -11.187 1.00 92.62 101 ASP A CA 1
ATOM 822 C C . ASP A 1 101 ? 16.823 6.140 -11.934 1.00 92.62 101 ASP A C 1
ATOM 824 O O . ASP A 1 101 ? 16.304 7.072 -11.323 1.00 92.62 101 ASP A O 1
ATOM 828 N N . ASN A 1 102 ? 16.560 5.908 -13.225 1.00 96.12 102 ASN A N 1
ATOM 829 C CA . ASN A 1 102 ? 15.681 6.777 -14.006 1.00 96.12 102 ASN A CA 1
ATOM 830 C C . ASN A 1 102 ? 14.222 6.612 -13.578 1.00 96.12 102 ASN A C 1
ATOM 832 O O . ASN A 1 102 ? 13.464 7.585 -13.567 1.00 96.12 102 ASN A O 1
ATOM 836 N N . ASP A 1 103 ? 13.821 5.387 -13.235 1.00 96.44 103 ASP A N 1
ATOM 837 C CA . ASP A 1 103 ? 12.488 5.105 -12.708 1.00 96.44 103 ASP A CA 1
ATOM 838 C C . ASP A 1 103 ? 12.249 5.843 -11.380 1.00 96.44 103 ASP A C 1
ATOM 840 O O . ASP A 1 103 ? 11.196 6.465 -11.194 1.00 96.44 103 ASP A O 1
ATOM 844 N N . TRP A 1 104 ? 13.235 5.817 -10.476 1.00 95.25 104 TRP A N 1
ATOM 845 C CA . TRP A 1 104 ? 13.183 6.544 -9.204 1.00 95.25 104 TRP A CA 1
ATOM 846 C C . TRP A 1 104 ? 13.163 8.058 -9.400 1.00 95.25 104 TRP A C 1
ATOM 848 O O . TRP A 1 104 ? 12.293 8.728 -8.842 1.00 95.25 104 TRP A O 1
ATOM 858 N N . ASP A 1 105 ? 14.055 8.592 -10.234 1.00 96.12 105 ASP A N 1
ATOM 859 C CA . ASP A 1 105 ? 14.112 10.026 -10.536 1.00 96.12 105 ASP A CA 1
ATOM 860 C C . ASP A 1 105 ? 12.787 10.515 -11.143 1.00 96.12 105 ASP A C 1
ATOM 862 O O . ASP A 1 105 ? 12.278 11.589 -10.800 1.00 96.12 105 ASP A O 1
ATOM 866 N N . TRP A 1 106 ? 12.177 9.704 -12.016 1.00 97.06 106 TRP A N 1
ATOM 867 C CA . TRP A 1 106 ? 10.854 9.985 -12.561 1.00 97.06 106 TRP A CA 1
ATOM 868 C C . TRP A 1 106 ? 9.784 10.015 -11.463 1.00 97.06 106 TRP A C 1
ATOM 870 O O . TRP A 1 106 ? 8.981 10.952 -11.433 1.00 97.06 106 TRP A O 1
ATOM 880 N N . LEU A 1 107 ? 9.764 9.032 -10.557 1.00 96.06 107 LEU A N 1
ATOM 881 C CA . LEU A 1 107 ? 8.783 8.958 -9.470 1.00 96.06 107 LEU A CA 1
ATOM 882 C C . LEU A 1 107 ? 8.907 10.142 -8.503 1.00 96.06 107 LEU A C 1
ATOM 884 O O . LEU A 1 107 ? 7.898 10.749 -8.142 1.00 96.06 107 LEU A O 1
ATOM 888 N N . GLU A 1 108 ? 10.130 10.516 -8.130 1.00 94.81 108 GLU A N 1
ATOM 889 C CA . GLU A 1 108 ? 10.403 11.693 -7.299 1.00 94.81 108 GLU A CA 1
ATOM 890 C C . GLU A 1 108 ? 9.942 12.989 -7.976 1.00 94.81 108 GLU A C 1
ATOM 892 O O . GLU A 1 108 ? 9.370 13.873 -7.330 1.00 94.81 108 GLU A O 1
ATOM 897 N N . ALA A 1 109 ? 10.143 13.111 -9.292 1.00 95.94 109 ALA A N 1
ATOM 898 C CA . ALA A 1 109 ? 9.638 14.244 -10.058 1.00 95.94 109 ALA A CA 1
ATOM 899 C C . ALA A 1 109 ? 8.101 14.291 -10.070 1.00 95.94 109 ALA A C 1
ATOM 901 O O . ALA A 1 109 ? 7.535 15.374 -9.925 1.00 95.94 109 ALA A O 1
ATOM 902 N N . GLN A 1 110 ? 7.421 13.142 -10.190 1.00 95.19 110 GLN A N 1
ATOM 903 C CA . GLN A 1 110 ? 5.957 13.084 -10.085 1.00 95.19 110 GLN A CA 1
ATOM 904 C C . GLN A 1 110 ? 5.468 13.459 -8.686 1.00 95.19 110 GLN A C 1
ATOM 906 O O . GLN A 1 110 ? 4.485 14.188 -8.559 1.00 95.19 110 GLN A O 1
ATOM 911 N N . LEU A 1 111 ? 6.161 13.007 -7.638 1.00 91.12 111 LEU A N 1
ATOM 912 C CA . LEU A 1 111 ? 5.795 13.302 -6.257 1.00 91.12 111 LEU A CA 1
ATOM 913 C C . LEU A 1 111 ? 5.772 14.813 -5.986 1.00 91.12 111 LEU A C 1
ATOM 915 O O . LEU A 1 111 ? 4.833 15.311 -5.371 1.00 91.12 111 LEU A O 1
ATOM 919 N N . LYS A 1 112 ? 6.743 15.570 -6.509 1.00 91.94 112 LYS A N 1
ATOM 920 C CA . LYS A 1 112 ? 6.801 17.036 -6.343 1.00 91.94 112 LYS A CA 1
ATOM 921 C C . LYS A 1 112 ? 5.567 17.767 -6.881 1.00 91.94 112 LYS A C 1
ATOM 923 O O . LYS A 1 112 ? 5.293 18.879 -6.440 1.00 91.94 112 LYS A O 1
ATOM 928 N N . LEU A 1 113 ? 4.827 17.160 -7.809 1.00 92.12 113 LEU A N 1
ATOM 929 C CA . LEU A 1 113 ? 3.617 17.733 -8.404 1.00 92.12 113 LEU A CA 1
ATOM 930 C C . LEU A 1 113 ? 2.351 17.465 -7.576 1.00 92.12 113 LEU A C 1
ATOM 932 O O . LEU A 1 113 ? 1.304 18.042 -7.869 1.00 92.12 113 LEU A O 1
ATOM 936 N N . LEU A 1 114 ? 2.420 16.590 -6.568 1.00 88.94 114 LEU A N 1
ATOM 937 C CA . LEU A 1 114 ? 1.274 16.253 -5.728 1.00 88.94 114 LEU A CA 1
ATOM 938 C C . LEU A 1 114 ? 1.046 17.313 -4.633 1.00 88.94 114 LEU A C 1
ATOM 940 O O . LEU A 1 114 ? 2.012 17.811 -4.055 1.00 88.94 114 LEU A O 1
ATOM 944 N N . PRO A 1 115 ? -0.221 17.638 -4.309 1.00 87.44 115 PRO A N 1
ATOM 945 C CA . PRO A 1 115 ? -0.556 18.655 -3.309 1.00 87.44 115 PRO A CA 1
ATOM 946 C C . PRO A 1 115 ? -0.184 18.267 -1.866 1.00 87.44 115 PRO A C 1
ATOM 948 O O . PRO A 1 115 ? 0.139 19.151 -1.083 1.00 87.44 115 PRO A O 1
ATOM 951 N N . ASP A 1 116 ? -0.189 16.973 -1.528 1.00 88.88 116 ASP A N 1
ATOM 952 C CA . ASP A 1 116 ? 0.174 16.425 -0.205 1.00 88.88 116 ASP A CA 1
ATOM 953 C C . ASP A 1 116 ? 1.518 15.669 -0.253 1.00 88.88 116 ASP A C 1
ATOM 955 O O . ASP A 1 116 ? 1.674 14.578 0.306 1.00 88.88 116 ASP A O 1
ATOM 959 N N . ASN A 1 117 ? 2.485 16.196 -1.008 1.00 89.56 117 ASN A N 1
ATOM 960 C CA . ASN A 1 117 ? 3.765 15.516 -1.222 1.00 89.56 117 ASN A CA 1
ATOM 961 C C . ASN A 1 117 ? 4.606 15.352 0.057 1.00 89.56 117 ASN A C 1
ATOM 963 O O . ASN A 1 117 ? 5.409 14.427 0.139 1.00 89.56 117 ASN A O 1
ATOM 967 N N . ASP A 1 118 ? 4.366 16.177 1.076 1.00 92.25 118 ASP A N 1
ATOM 968 C CA . ASP A 1 118 ? 4.980 16.115 2.403 1.00 92.25 118 ASP A CA 1
ATOM 969 C C . ASP A 1 118 ? 4.553 14.874 3.203 1.00 92.25 118 ASP A C 1
ATOM 971 O O . ASP A 1 118 ? 5.230 14.471 4.150 1.00 92.25 118 ASP A O 1
ATOM 975 N N . LYS A 1 119 ? 3.449 14.233 2.802 1.00 94.56 119 LYS A N 1
ATOM 976 C CA . LYS A 1 119 ? 2.928 12.997 3.405 1.00 94.56 119 LYS A CA 1
ATOM 977 C C . LYS A 1 119 ? 3.362 11.737 2.662 1.00 94.56 119 LYS A C 1
ATOM 979 O O . LYS A 1 119 ? 2.891 10.649 3.003 1.00 94.56 119 LYS A O 1
ATOM 984 N N . VAL A 1 120 ? 4.237 11.854 1.666 1.00 95.06 120 VAL A N 1
ATOM 985 C CA . VAL A 1 120 ? 4.812 10.706 0.961 1.00 95.06 120 VAL A CA 1
ATOM 986 C C . VAL A 1 120 ? 6.314 10.665 1.201 1.00 95.06 120 VAL A C 1
ATOM 988 O O . VAL A 1 120 ? 7.028 11.626 0.931 1.00 95.06 120 VAL A O 1
ATOM 991 N N . VAL A 1 121 ? 6.803 9.531 1.692 1.00 92.88 121 VAL A N 1
ATOM 992 C CA . VAL A 1 121 ? 8.224 9.302 1.966 1.00 92.88 121 VAL A CA 1
ATOM 993 C C . VAL A 1 121 ? 8.747 8.252 0.999 1.00 92.88 121 VAL A C 1
ATOM 995 O O . VAL A 1 121 ? 8.186 7.161 0.918 1.00 92.88 121 VAL A O 1
ATOM 998 N N . ILE A 1 122 ? 9.824 8.573 0.281 1.00 90.38 122 ILE A N 1
ATOM 999 C CA . ILE A 1 122 ? 10.520 7.643 -0.612 1.00 90.38 122 ILE A CA 1
ATOM 1000 C C . ILE A 1 122 ? 11.760 7.104 0.100 1.00 90.38 122 ILE A C 1
ATOM 1002 O O . ILE A 1 122 ? 12.618 7.868 0.535 1.00 90.38 122 ILE A O 1
ATOM 1006 N N . LEU A 1 123 ? 11.857 5.780 0.184 1.00 88.12 123 LEU A N 1
ATOM 1007 C CA . LEU A 1 123 ? 13.017 5.035 0.658 1.00 88.12 123 LEU A CA 1
ATOM 1008 C C . LEU A 1 123 ? 13.613 4.264 -0.525 1.00 88.12 123 LEU A C 1
ATOM 1010 O O . LEU A 1 123 ? 13.275 3.103 -0.770 1.00 88.12 123 LEU A O 1
ATOM 1014 N N . ARG A 1 124 ? 14.454 4.961 -1.296 1.00 84.12 124 ARG A N 1
ATOM 1015 C CA . ARG A 1 124 ? 15.095 4.452 -2.520 1.00 84.12 124 ARG A CA 1
ATOM 1016 C C . ARG A 1 124 ? 16.204 3.444 -2.235 1.00 84.12 124 ARG A C 1
ATOM 1018 O O . ARG A 1 124 ? 16.377 2.497 -2.999 1.00 84.12 124 ARG A O 1
ATOM 1025 N N . GLU A 1 125 ? 16.965 3.652 -1.165 1.00 73.50 125 GLU A N 1
ATOM 1026 C CA . GLU A 1 125 ? 18.106 2.795 -0.861 1.00 73.50 125 GLU A CA 1
ATOM 1027 C C . GLU A 1 125 ? 17.640 1.381 -0.504 1.00 73.50 125 GLU A C 1
ATOM 1029 O O . GLU A 1 125 ? 16.803 1.173 0.380 1.00 73.50 125 GLU A O 1
ATOM 1034 N N . LEU A 1 126 ? 18.204 0.402 -1.219 1.00 58.53 126 LEU A N 1
ATOM 1035 C CA . LEU A 1 126 ? 18.185 -0.997 -0.827 1.00 58.53 126 LEU A CA 1
ATOM 1036 C C . LEU A 1 126 ? 18.932 -1.075 0.499 1.00 58.53 126 LEU A C 1
ATOM 1038 O O . LEU A 1 126 ? 20.153 -1.193 0.523 1.00 58.53 126 LEU A O 1
ATOM 1042 N N . THR A 1 127 ? 18.213 -0.999 1.612 1.00 49.16 127 THR A N 1
ATOM 1043 C CA . THR A 1 127 ? 18.761 -1.543 2.846 1.00 49.16 127 THR A CA 1
ATOM 1044 C C . THR A 1 127 ? 18.898 -3.033 2.573 1.00 49.16 127 THR A C 1
ATOM 1046 O O . THR A 1 127 ? 17.923 -3.781 2.542 1.00 49.16 127 THR A O 1
ATOM 1049 N N . THR A 1 128 ? 20.110 -3.480 2.252 1.00 43.66 128 THR A N 1
ATOM 1050 C CA . THR A 1 128 ? 20.473 -4.873 2.476 1.00 43.66 128 THR A CA 1
ATOM 1051 C C . THR A 1 128 ? 20.030 -5.196 3.898 1.00 43.66 128 THR A C 1
ATOM 1053 O O . THR A 1 128 ? 20.194 -4.363 4.792 1.00 43.66 128 THR A O 1
ATOM 1056 N N . GLU A 1 129 ? 19.452 -6.374 4.137 1.00 41.22 129 GLU A N 1
ATOM 1057 C CA . GLU A 1 129 ? 19.361 -6.907 5.500 1.00 41.22 129 GLU A CA 1
ATOM 1058 C C . GLU A 1 129 ? 20.788 -7.203 6.009 1.00 41.22 129 GLU A C 1
ATOM 1060 O O . GLU A 1 129 ? 21.129 -8.327 6.360 1.00 41.22 129 GLU A O 1
ATOM 1065 N N . GLU A 1 130 ? 21.673 -6.210 6.041 1.00 34.59 130 GLU A N 1
ATOM 1066 C CA . GLU A 1 130 ? 22.627 -6.162 7.120 1.00 34.59 130 GLU A CA 1
ATOM 1067 C C . GLU A 1 130 ? 21.780 -5.811 8.332 1.00 34.59 130 GLU A C 1
ATOM 1069 O O . GLU A 1 130 ? 21.124 -4.770 8.397 1.00 34.59 130 GLU A O 1
ATOM 1074 N N . SER A 1 131 ? 21.700 -6.759 9.256 1.00 35.81 131 SER A N 1
ATOM 1075 C CA . SER A 1 131 ? 21.268 -6.513 10.616 1.00 35.81 131 SER A CA 1
ATOM 1076 C C . SER A 1 131 ? 22.124 -5.384 11.191 1.00 35.81 131 SER A C 1
ATOM 1078 O O . SER A 1 131 ? 23.121 -5.642 11.861 1.00 35.81 131 SER A O 1
ATOM 1080 N N . ASN A 1 132 ? 21.759 -4.133 10.923 1.00 34.41 132 ASN A N 1
ATOM 1081 C CA . ASN A 1 132 ? 22.264 -2.983 11.650 1.00 34.41 132 ASN A CA 1
ATOM 1082 C C . ASN A 1 132 ? 21.580 -3.000 13.018 1.00 34.41 132 ASN A C 1
ATOM 1084 O O . ASN A 1 132 ? 20.674 -2.226 13.311 1.00 34.41 132 ASN A O 1
ATOM 1088 N N . ASP A 1 133 ? 22.012 -3.955 13.843 1.00 42.19 133 ASP A N 1
ATOM 1089 C CA . ASP A 1 133 ? 21.769 -4.007 15.284 1.00 42.19 133 ASP A CA 1
ATOM 1090 C C . ASP A 1 133 ? 22.584 -2.919 16.028 1.00 42.19 133 ASP A C 1
ATOM 1092 O O . ASP A 1 133 ? 22.447 -2.799 17.243 1.00 42.19 133 ASP A O 1
ATOM 1096 N N . ASP A 1 134 ? 23.388 -2.109 15.320 1.00 36.22 134 ASP A N 1
ATOM 1097 C CA . ASP A 1 134 ? 24.354 -1.171 15.915 1.00 36.22 134 ASP A CA 1
ATOM 1098 C C . ASP A 1 134 ? 24.066 0.325 15.709 1.00 36.22 134 ASP A C 1
ATOM 1100 O O . ASP A 1 134 ? 24.776 1.158 16.272 1.00 36.22 134 ASP A O 1
ATOM 1104 N N . GLU A 1 135 ? 22.994 0.710 15.014 1.00 36.53 135 GLU A N 1
ATOM 1105 C CA . GLU A 1 135 ? 22.461 2.057 15.220 1.00 36.53 135 GLU A CA 1
ATOM 1106 C C . GLU A 1 135 ? 21.418 1.983 16.328 1.00 36.53 135 GLU A C 1
ATOM 1108 O O . GLU A 1 135 ? 20.372 1.348 16.199 1.00 36.53 135 GLU A O 1
ATOM 1113 N N . THR A 1 136 ? 21.718 2.613 17.459 1.00 42.06 136 THR A N 1
ATOM 1114 C CA . THR A 1 136 ? 20.723 3.051 18.432 1.00 42.06 136 THR A CA 1
ATOM 1115 C C . THR A 1 136 ? 20.072 4.336 17.913 1.00 42.06 136 THR A C 1
ATOM 1117 O O . THR A 1 136 ? 20.593 5.412 18.211 1.00 42.06 136 THR A O 1
ATOM 1120 N N . PRO A 1 137 ? 18.937 4.298 17.182 1.00 38.25 137 PRO A N 1
ATOM 1121 C CA . PRO A 1 137 ? 18.068 5.452 17.144 1.00 38.25 137 PRO A CA 1
ATOM 1122 C C . PRO A 1 137 ? 17.450 5.574 18.535 1.00 38.25 137 PRO A C 1
ATOM 1124 O O . PRO A 1 137 ? 16.831 4.632 19.049 1.00 38.25 137 PRO A O 1
ATOM 1127 N N . GLU A 1 138 ? 17.696 6.727 19.145 1.00 39.44 138 GLU A N 1
ATOM 1128 C CA . GLU A 1 138 ? 17.067 7.191 20.372 1.00 39.44 138 GLU A CA 1
ATOM 1129 C C . GLU A 1 138 ? 15.565 6.849 20.373 1.00 39.44 138 GLU A C 1
ATOM 1131 O O . GLU A 1 138 ? 14.825 7.141 19.434 1.00 39.44 138 GLU A O 1
ATOM 1136 N N . ASP A 1 139 ? 15.138 6.176 21.442 1.00 38.31 139 ASP A N 1
ATOM 1137 C CA . ASP A 1 139 ? 13.760 6.088 21.920 1.00 38.31 139 ASP A CA 1
ATOM 1138 C C . ASP A 1 139 ? 12.652 5.721 20.914 1.00 38.31 139 ASP A C 1
ATOM 1140 O O . ASP A 1 139 ? 11.672 6.446 20.721 1.00 38.31 139 ASP A O 1
ATOM 1144 N N . VAL A 1 140 ? 12.660 4.476 20.423 1.00 40.00 140 VAL A N 1
ATOM 1145 C CA . VAL A 1 140 ? 11.375 3.798 20.162 1.00 40.00 140 VAL A CA 1
ATOM 1146 C C . VAL A 1 140 ? 10.877 3.202 21.479 1.00 40.00 140 VAL A C 1
ATOM 1148 O O . VAL A 1 140 ? 11.182 2.070 21.843 1.00 40.00 140 VAL A O 1
ATOM 1151 N N . LEU A 1 141 ? 10.142 4.046 22.201 1.00 39.09 141 LEU A N 1
ATOM 1152 C CA . LEU A 1 141 ? 9.549 3.852 23.527 1.00 39.09 141 LEU A CA 1
ATOM 1153 C C . LEU A 1 141 ? 9.018 2.428 23.783 1.00 39.09 141 LEU A C 1
ATOM 1155 O O . LEU A 1 141 ? 8.113 1.948 23.088 1.00 39.09 141 LEU A O 1
ATOM 1159 N N . SER A 1 142 ? 9.527 1.800 24.846 1.00 37.97 142 SER A N 1
ATOM 1160 C CA . SER A 1 142 ? 8.932 0.619 25.474 1.00 37.97 142 SER A CA 1
ATOM 1161 C C . SER A 1 142 ? 7.434 0.853 25.752 1.00 37.97 142 SER A C 1
ATOM 1163 O O . SER A 1 142 ? 7.022 1.940 26.154 1.00 37.97 142 SER A O 1
ATOM 1165 N N . GLY A 1 143 ? 6.589 -0.151 25.481 1.00 44.75 143 GLY A N 1
ATOM 1166 C CA . GLY A 1 143 ? 5.139 -0.080 25.739 1.00 44.75 143 GLY A CA 1
ATOM 1167 C C . GLY A 1 143 ? 4.242 0.362 24.568 1.00 44.75 143 GLY A C 1
ATOM 1168 O O . GLY A 1 143 ? 3.059 0.629 24.774 1.00 44.75 143 GLY A O 1
ATOM 1169 N N . ARG A 1 144 ? 4.742 0.428 23.323 1.00 58.88 144 ARG A N 1
ATOM 1170 C CA . ARG A 1 144 ? 3.921 0.765 22.139 1.00 58.88 144 ARG A CA 1
ATOM 1171 C C . ARG A 1 144 ? 3.599 -0.459 21.273 1.00 58.88 144 ARG A C 1
ATOM 1173 O O . ARG A 1 144 ? 4.481 -1.030 20.646 1.00 58.88 144 ARG A O 1
ATOM 1180 N N . TYR A 1 145 ? 2.314 -0.809 21.183 1.00 68.56 145 TYR A N 1
ATOM 1181 C CA . TYR A 1 145 ? 1.797 -1.834 20.266 1.00 68.56 145 TYR A CA 1
ATOM 1182 C C . TYR A 1 145 ? 1.853 -1.374 18.807 1.00 68.56 145 TYR A C 1
ATOM 1184 O O . TYR A 1 145 ? 1.430 -0.258 18.485 1.00 68.56 145 TYR A O 1
ATOM 1192 N N . MET A 1 146 ? 2.332 -2.263 17.940 1.00 72.56 146 MET A N 1
ATOM 1193 C CA . MET A 1 146 ? 2.292 -2.160 16.485 1.00 72.56 146 MET A CA 1
ATOM 1194 C C . MET A 1 146 ? 1.221 -3.086 15.927 1.00 72.56 146 MET A C 1
ATOM 1196 O O . MET A 1 146 ? 1.008 -4.175 16.454 1.00 72.56 146 MET A O 1
ATOM 1200 N N . LEU A 1 147 ? 0.558 -2.658 14.853 1.00 74.56 147 LEU A N 1
ATOM 1201 C CA . LEU A 1 147 ? -0.431 -3.468 14.152 1.00 74.56 147 LEU A CA 1
ATOM 1202 C C . LEU A 1 147 ? -0.009 -3.665 12.695 1.00 74.56 147 LEU A C 1
ATOM 1204 O O . LEU A 1 147 ? 0.397 -2.710 12.028 1.00 74.56 147 LEU A O 1
ATOM 1208 N N . ARG A 1 148 ? -0.132 -4.899 12.207 1.00 81.38 148 ARG A N 1
ATOM 1209 C CA . ARG A 1 148 ? 0.094 -5.288 10.811 1.00 81.38 148 ARG A CA 1
ATOM 1210 C C . ARG A 1 148 ? -1.127 -6.048 10.316 1.00 81.38 148 ARG A C 1
ATOM 1212 O O . ARG A 1 148 ? -1.454 -7.101 10.859 1.00 81.38 148 ARG A O 1
ATOM 1219 N N . LEU A 1 149 ? -1.782 -5.513 9.290 1.00 77.56 149 LEU A N 1
ATOM 1220 C CA . LEU A 1 149 ? -2.823 -6.221 8.552 1.00 77.56 149 LEU A CA 1
ATOM 1221 C C . LEU A 1 149 ? -2.200 -6.912 7.336 1.00 77.56 149 LEU A C 1
ATOM 1223 O O . LEU A 1 149 ? -1.699 -6.252 6.426 1.00 77.56 149 LEU A O 1
ATOM 1227 N N . SER A 1 150 ? -2.246 -8.237 7.331 1.00 77.25 150 SER A N 1
ATOM 1228 C CA . SER A 1 150 ? -1.867 -9.072 6.197 1.00 77.25 150 SER A CA 1
ATOM 1229 C C . SER A 1 150 ? -2.987 -9.149 5.156 1.00 77.25 150 SER A C 1
ATOM 1231 O O . SER A 1 150 ? -4.160 -8.871 5.416 1.00 77.25 150 SER A O 1
ATOM 1233 N N . TRP A 1 151 ? -2.611 -9.540 3.942 1.00 68.06 151 TRP A N 1
ATOM 1234 C CA . TRP A 1 151 ? -3.477 -9.591 2.762 1.00 68.06 151 TRP A CA 1
ATOM 1235 C C . TRP A 1 151 ? -4.647 -10.584 2.869 1.00 68.06 151 TRP A C 1
ATOM 1237 O O . TRP A 1 151 ? -5.680 -10.382 2.237 1.00 68.06 151 TRP A O 1
ATOM 1247 N N . ASP A 1 152 ? -4.526 -11.626 3.684 1.00 74.12 152 ASP A N 1
ATOM 1248 C CA . ASP A 1 152 ? -5.565 -12.620 3.995 1.00 74.12 152 ASP A CA 1
ATOM 1249 C C . ASP A 1 152 ? -6.549 -12.143 5.082 1.00 74.12 152 ASP A C 1
ATOM 1251 O O . ASP A 1 152 ? -7.371 -12.910 5.596 1.00 74.12 152 ASP A O 1
ATOM 1255 N N . GLY A 1 153 ? -6.478 -10.859 5.445 1.00 72.00 153 GLY A N 1
ATOM 1256 C CA . GLY A 1 153 ? -7.275 -10.271 6.515 1.00 72.00 153 GLY A CA 1
ATOM 1257 C C . GLY A 1 153 ? -6.742 -10.605 7.901 1.00 72.00 153 GLY A C 1
ATOM 1258 O O . GLY A 1 153 ? -7.414 -10.328 8.887 1.00 72.00 153 GLY A O 1
ATOM 1259 N N . HIS A 1 154 ? -5.562 -11.202 8.005 1.00 83.94 154 HIS A N 1
ATOM 1260 C CA . HIS A 1 154 ? -4.980 -11.539 9.284 1.00 83.94 154 HIS A CA 1
ATOM 1261 C C . HIS A 1 154 ? -4.347 -10.300 9.937 1.00 83.94 154 HIS A C 1
ATOM 1263 O O . HIS A 1 154 ? -3.397 -9.711 9.420 1.00 83.94 154 HIS A O 1
ATOM 1269 N N . LEU A 1 155 ? -4.893 -9.880 11.075 1.00 82.00 155 LEU A N 1
ATOM 1270 C CA . LEU A 1 155 ? -4.456 -8.728 11.850 1.00 82.00 155 LEU A CA 1
ATOM 1271 C C . LEU A 1 155 ? -3.582 -9.191 13.016 1.00 82.00 155 LEU A C 1
ATOM 1273 O O . LEU A 1 155 ? -4.035 -9.893 13.921 1.00 82.00 155 LEU A O 1
ATOM 1277 N N . LYS A 1 156 ? -2.327 -8.750 13.006 1.00 86.12 156 LYS A N 1
ATOM 1278 C CA . LYS A 1 156 ? -1.350 -9.030 14.053 1.00 86.12 156 LYS A CA 1
ATOM 1279 C C . LYS A 1 156 ? -1.057 -7.778 14.859 1.00 86.12 156 LYS A C 1
ATOM 1281 O O . LYS A 1 156 ? -0.760 -6.729 14.290 1.00 86.12 156 LYS A O 1
ATOM 1286 N N . VAL A 1 157 ? -1.067 -7.917 16.175 1.00 81.25 157 VAL A N 1
ATOM 1287 C CA . VAL A 1 157 ? -0.626 -6.918 17.142 1.00 81.25 157 VAL A CA 1
ATOM 1288 C C . VAL A 1 157 ? 0.652 -7.427 17.783 1.00 81.25 157 VAL A C 1
ATOM 1290 O O . VAL A 1 157 ? 0.685 -8.527 18.328 1.00 81.25 157 VAL A O 1
ATOM 1293 N N . PHE A 1 158 ? 1.722 -6.650 17.715 1.00 80.69 158 PHE A N 1
ATOM 1294 C CA . PHE A 1 158 ? 3.039 -7.068 18.180 1.00 80.69 158 PHE A CA 1
ATOM 1295 C C . PHE A 1 158 ? 3.819 -5.897 18.777 1.00 80.69 158 PHE A C 1
ATOM 1297 O O . PHE A 1 158 ? 3.450 -4.734 18.621 1.00 80.69 158 PHE A O 1
ATOM 1304 N N . VAL A 1 159 ? 4.902 -6.212 19.478 1.00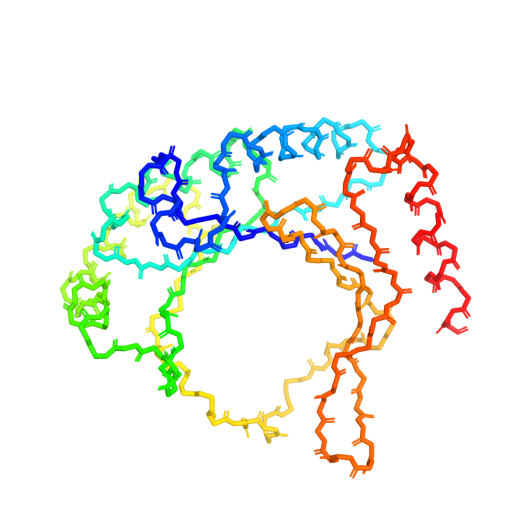 76.19 159 VAL A N 1
ATOM 1305 C CA . VAL A 1 159 ? 5.902 -5.251 19.965 1.00 76.19 159 VAL A CA 1
ATOM 1306 C C . VAL A 1 159 ? 7.293 -5.754 19.592 1.00 76.19 159 VAL A C 1
ATOM 1308 O O . VAL A 1 159 ? 7.477 -6.954 19.382 1.00 76.19 159 VAL A O 1
ATOM 1311 N N . TYR A 1 160 ? 8.277 -4.862 19.529 1.00 72.44 160 TYR A N 1
ATOM 1312 C CA . TYR A 1 160 ? 9.680 -5.264 19.482 1.00 72.44 160 TYR A CA 1
ATOM 1313 C C . TYR A 1 160 ? 10.253 -5.262 20.901 1.00 72.44 160 TYR A C 1
ATOM 1315 O O . TYR A 1 160 ? 10.163 -4.259 21.606 1.00 72.44 160 TYR A O 1
ATOM 1323 N N . GLU A 1 161 ? 10.836 -6.383 21.320 1.00 73.12 161 GLU A N 1
ATOM 1324 C CA . GLU A 1 161 ? 11.572 -6.514 22.582 1.00 73.12 161 GLU A CA 1
ATOM 1325 C C . GLU A 1 161 ? 13.023 -6.905 22.275 1.00 73.12 161 GLU A C 1
ATOM 1327 O O . GLU A 1 161 ? 13.291 -7.646 21.328 1.00 73.12 161 GLU A O 1
ATOM 1332 N N . TYR A 1 162 ? 13.983 -6.409 23.057 1.00 71.00 162 TYR A N 1
ATOM 1333 C CA . TYR A 1 162 ? 15.367 -6.858 22.926 1.00 71.00 162 TYR A CA 1
ATOM 1334 C C . TYR A 1 162 ? 15.521 -8.242 23.563 1.00 71.00 162 TYR A C 1
ATOM 1336 O O . TYR A 1 162 ? 15.252 -8.422 24.752 1.00 71.00 162 TYR A O 1
ATOM 1344 N N . SER A 1 163 ? 15.959 -9.231 22.784 1.00 71.69 163 SER A N 1
ATOM 1345 C CA . SER A 1 163 ? 16.274 -10.561 23.301 1.00 71.69 163 SER A CA 1
ATOM 1346 C C . SER A 1 163 ? 17.733 -10.604 23.732 1.00 71.69 163 SER A C 1
ATOM 1348 O O . SER A 1 163 ? 18.630 -10.625 22.893 1.00 71.69 163 SER A O 1
ATOM 1350 N N . SER A 1 164 ? 17.982 -10.692 25.040 1.00 69.81 164 SER A N 1
ATOM 1351 C CA . SER A 1 164 ? 19.339 -10.872 25.576 1.00 69.81 164 SER A CA 1
ATOM 1352 C C . SER A 1 164 ? 19.990 -12.180 25.108 1.00 69.81 164 SER A C 1
ATOM 1354 O O . SER A 1 164 ? 21.197 -12.218 24.885 1.00 69.81 164 SER A O 1
ATOM 1356 N N . ALA A 1 165 ? 19.195 -13.236 24.905 1.00 74.56 165 ALA A N 1
ATOM 1357 C CA . ALA A 1 165 ? 19.669 -14.534 24.429 1.00 74.56 165 ALA A CA 1
ATOM 1358 C C . ALA A 1 165 ? 20.109 -14.505 22.957 1.00 74.56 165 ALA A C 1
ATOM 1360 O O . ALA A 1 165 ? 21.099 -15.136 22.598 1.00 74.56 165 ALA A O 1
ATOM 1361 N N . LEU A 1 166 ? 19.382 -13.773 22.110 1.00 67.94 166 LEU A N 1
ATOM 1362 C CA . LEU A 1 166 ? 19.676 -13.671 20.677 1.00 67.94 166 LEU A CA 1
ATOM 1363 C C . LEU A 1 166 ? 20.507 -12.431 20.326 1.00 67.94 166 LEU A C 1
ATOM 1365 O O . LEU A 1 166 ? 20.862 -12.265 19.164 1.00 67.94 166 LEU A O 1
ATOM 1369 N N . LYS A 1 167 ? 20.792 -11.576 21.318 1.00 72.94 167 LYS A N 1
ATOM 1370 C CA . LYS A 1 167 ? 21.483 -10.283 21.193 1.00 72.94 167 LYS A CA 1
ATOM 1371 C C . LYS A 1 167 ? 20.924 -9.367 20.101 1.00 72.94 167 LYS A C 1
ATOM 1373 O O . LYS A 1 167 ? 21.641 -8.524 19.582 1.00 72.94 167 LYS A O 1
ATOM 1378 N N . LYS A 1 168 ? 19.639 -9.513 19.788 1.00 68.81 168 LYS A N 1
ATOM 1379 C CA . LYS A 1 168 ? 18.953 -8.755 18.741 1.00 68.81 168 LYS A CA 1
ATOM 1380 C C . LYS A 1 168 ? 17.537 -8.408 19.156 1.00 68.81 168 LYS A C 1
ATOM 1382 O O . LYS A 1 168 ? 16.961 -9.038 20.055 1.00 68.81 168 LYS A O 1
ATOM 1387 N N . ARG A 1 169 ? 16.943 -7.433 18.471 1.00 65.69 169 ARG A N 1
ATOM 1388 C CA . ARG A 1 169 ? 15.510 -7.142 18.608 1.00 65.69 169 ARG A CA 1
ATOM 1389 C C . ARG A 1 169 ? 14.687 -8.285 18.016 1.00 65.69 169 ARG A C 1
ATOM 1391 O O . ARG A 1 169 ? 14.978 -8.788 16.933 1.00 65.69 169 ARG A O 1
ATOM 1398 N N . VAL A 1 170 ? 13.649 -8.702 18.734 1.00 73.56 170 VAL A N 1
ATOM 1399 C CA . VAL A 1 170 ? 12.720 -9.747 18.297 1.00 73.56 170 VAL A CA 1
ATOM 1400 C C . VAL A 1 170 ? 11.286 -9.247 18.327 1.00 73.56 170 VAL A C 1
ATOM 1402 O O . VAL A 1 170 ? 10.877 -8.503 19.218 1.00 73.56 170 VAL A O 1
ATOM 1405 N N . GLU A 1 171 ? 10.517 -9.666 17.327 1.00 81.50 171 GLU A N 1
ATOM 1406 C CA . GLU A 1 171 ? 9.081 -9.426 17.272 1.00 81.50 171 GLU A CA 1
ATOM 1407 C C . GLU A 1 171 ? 8.381 -10.344 18.282 1.00 81.50 171 GLU A C 1
ATOM 1409 O O . GLU A 1 171 ? 8.472 -11.570 18.189 1.00 81.50 171 GLU A O 1
ATOM 1414 N N . LYS A 1 172 ? 7.661 -9.763 19.242 1.00 79.19 172 LYS A N 1
ATOM 1415 C CA . LYS A 1 172 ? 6.812 -10.497 20.179 1.00 79.19 172 LYS A CA 1
ATOM 1416 C C . LYS A 1 172 ? 5.354 -10.274 19.832 1.00 79.19 172 LYS A C 1
ATOM 1418 O O . LYS A 1 172 ? 4.842 -9.157 19.908 1.00 79.19 172 LYS A O 1
ATOM 1423 N N . ASN A 1 173 ? 4.687 -11.365 19.478 1.00 82.44 173 ASN A N 1
ATOM 1424 C CA . ASN A 1 173 ? 3.259 -11.361 19.213 1.00 82.44 173 ASN A CA 1
ATOM 1425 C C . ASN A 1 173 ? 2.474 -11.110 20.511 1.00 82.44 173 ASN A C 1
ATOM 1427 O O . ASN A 1 173 ? 2.781 -11.680 21.560 1.00 82.44 173 ASN A O 1
ATOM 1431 N N . ILE A 1 174 ? 1.486 -10.230 20.431 1.00 80.69 174 ILE A N 1
ATOM 1432 C CA . ILE A 1 174 ? 0.607 -9.846 21.532 1.00 80.69 174 ILE A CA 1
ATOM 1433 C C . ILE A 1 174 ? -0.786 -10.418 21.308 1.00 80.69 174 ILE A C 1
ATOM 1435 O O . ILE A 1 174 ? -1.359 -11.002 22.224 1.00 80.69 174 ILE A O 1
ATOM 1439 N N . LEU A 1 175 ? -1.323 -10.211 20.109 1.00 81.25 175 LEU A N 1
ATOM 1440 C CA . LEU A 1 175 ? -2.645 -10.656 19.706 1.00 81.25 175 LEU A CA 1
ATOM 1441 C C . LEU A 1 175 ? -2.630 -10.914 18.207 1.00 81.25 175 LEU A C 1
ATOM 1443 O O . LEU A 1 175 ? -2.050 -10.153 17.435 1.00 81.25 175 LEU A O 1
ATOM 1447 N N . GLU A 1 176 ? -3.322 -11.960 17.799 1.00 85.81 176 GLU A N 1
ATOM 1448 C CA . GLU A 1 176 ? -3.409 -12.366 16.411 1.00 85.81 176 GLU A CA 1
ATOM 1449 C C . GLU A 1 176 ? -4.843 -12.821 16.146 1.00 85.81 176 GLU A C 1
ATOM 1451 O O . GLU A 1 176 ? -5.387 -13.639 16.886 1.00 85.81 176 GLU A O 1
ATOM 1456 N N . THR A 1 177 ? -5.495 -12.215 15.157 1.00 85.50 177 THR A N 1
ATOM 1457 C CA . THR A 1 177 ? -6.891 -12.502 14.799 1.00 85.50 177 THR A CA 1
ATOM 1458 C C . THR A 1 177 ? -7.099 -12.279 13.306 1.00 85.50 177 THR A C 1
ATOM 1460 O O . THR A 1 177 ? -6.259 -11.673 12.642 1.00 85.50 177 THR A O 1
ATOM 1463 N N . ASN A 1 178 ? -8.215 -12.732 12.743 1.00 85.25 178 ASN A N 1
ATOM 1464 C CA . ASN A 1 178 ? -8.622 -12.306 11.411 1.00 85.25 178 ASN A CA 1
ATOM 1465 C C . ASN A 1 178 ? -9.643 -11.164 11.511 1.00 85.25 178 ASN A C 1
ATOM 1467 O O . ASN A 1 178 ? -10.571 -11.223 12.308 1.00 85.25 178 ASN A O 1
ATOM 1471 N N . VAL A 1 179 ? -9.538 -10.144 10.657 1.00 79.69 179 VAL A N 1
ATOM 1472 C CA . VAL A 1 179 ? -10.485 -9.015 10.616 1.00 79.69 179 VAL A CA 1
ATOM 1473 C C . VAL A 1 179 ? -11.928 -9.494 10.435 1.00 79.69 179 VAL A C 1
ATOM 1475 O O . VAL A 1 179 ? -12.848 -8.862 10.945 1.00 79.69 179 VAL A O 1
ATOM 1478 N N . LYS A 1 180 ? -12.154 -10.635 9.767 1.00 77.94 180 LYS A N 1
ATOM 1479 C CA . LYS A 1 180 ? -13.496 -11.231 9.629 1.00 77.94 180 LYS A CA 1
ATOM 1480 C C . LYS A 1 180 ? -14.089 -11.743 10.950 1.00 77.94 180 LYS A C 1
ATOM 1482 O O . LYS A 1 180 ? -15.299 -11.913 11.034 1.00 77.94 180 LYS A O 1
ATOM 1487 N N . GLU A 1 181 ? -13.245 -12.035 11.935 1.00 82.19 181 GLU A N 1
ATOM 1488 C CA . GLU A 1 181 ? -13.621 -12.536 13.263 1.00 82.19 181 GLU A CA 1
ATOM 1489 C C . GLU A 1 181 ? -13.852 -11.389 14.253 1.00 82.19 181 GLU A C 1
ATOM 1491 O O . GLU A 1 181 ? -14.404 -11.606 15.330 1.00 82.19 181 GLU A O 1
ATOM 1496 N N . ILE A 1 182 ? -13.491 -10.156 13.877 1.00 80.81 182 ILE A N 1
ATOM 1497 C CA . ILE A 1 182 ? -13.796 -8.955 14.651 1.00 80.81 182 ILE A CA 1
ATOM 1498 C C . ILE A 1 182 ? -15.282 -8.634 14.465 1.00 80.81 182 ILE A C 1
ATOM 1500 O O . ILE A 1 182 ? -15.686 -7.964 13.514 1.00 80.81 182 ILE A O 1
ATOM 1504 N N . THR A 1 183 ? -16.109 -9.147 15.376 1.00 77.12 183 THR A N 1
ATOM 1505 C CA . THR A 1 183 ? -17.564 -8.927 15.371 1.00 77.12 183 THR A CA 1
ATOM 1506 C C . THR A 1 183 ? -17.954 -7.547 15.892 1.00 77.12 183 THR A C 1
ATOM 1508 O O . THR A 1 183 ? -18.981 -7.011 15.486 1.00 77.12 183 THR A O 1
ATOM 1511 N N . ASP A 1 184 ? -17.137 -6.975 16.779 1.00 77.44 184 ASP A N 1
ATOM 1512 C CA . ASP A 1 184 ? -17.301 -5.631 17.326 1.00 77.44 184 ASP A CA 1
ATOM 1513 C C . ASP A 1 184 ? -15.927 -4.965 17.444 1.00 77.44 184 ASP A C 1
ATOM 1515 O O . ASP A 1 184 ? -15.039 -5.433 18.164 1.00 77.44 184 ASP A O 1
ATOM 1519 N N . ILE A 1 185 ? -15.746 -3.876 16.699 1.00 68.94 185 ILE A N 1
ATOM 1520 C CA . ILE A 1 185 ? -14.478 -3.157 16.661 1.00 68.94 185 ILE A CA 1
ATOM 1521 C C . ILE A 1 185 ? -14.182 -2.433 17.976 1.00 68.94 185 ILE A C 1
ATOM 1523 O O . ILE A 1 185 ? -13.017 -2.320 18.342 1.00 68.94 185 ILE A O 1
ATOM 1527 N N . ASN A 1 186 ? -15.201 -1.977 18.708 1.00 69.75 186 ASN A N 1
ATOM 1528 C CA . ASN A 1 186 ? -15.007 -1.305 19.990 1.00 69.75 186 ASN A CA 1
ATOM 1529 C C . ASN A 1 186 ? -14.527 -2.310 21.032 1.00 69.75 186 ASN A C 1
ATOM 1531 O O . ASN A 1 186 ? -13.553 -2.041 21.720 1.00 69.75 186 ASN A O 1
ATOM 1535 N N . VAL A 1 187 ? -15.115 -3.511 21.059 1.00 75.69 187 VAL A N 1
ATOM 1536 C CA . VAL A 1 187 ? -14.639 -4.605 21.922 1.00 75.69 187 VAL A CA 1
ATOM 1537 C C . VAL A 1 187 ? -13.206 -4.991 21.571 1.00 75.69 187 VAL A C 1
ATOM 1539 O O . VAL A 1 187 ? -12.382 -5.177 22.464 1.00 75.69 187 VAL A O 1
ATOM 1542 N N . PHE A 1 188 ? -12.881 -5.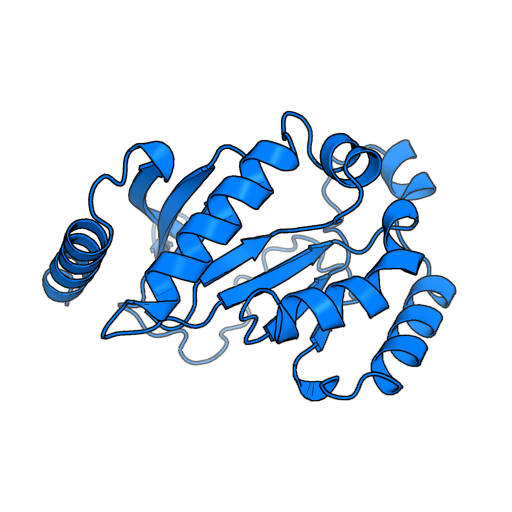087 20.280 1.00 77.31 188 PHE A N 1
ATOM 1543 C CA . PHE A 1 188 ? -11.508 -5.337 19.850 1.00 77.31 188 PHE A CA 1
ATOM 1544 C C . PHE A 1 188 ? -10.562 -4.217 20.308 1.00 77.31 188 PHE A C 1
ATOM 1546 O O . PHE A 1 188 ? -9.500 -4.499 20.858 1.00 77.31 188 PHE A O 1
ATOM 1553 N N . TYR A 1 189 ? -10.951 -2.950 20.165 1.00 68.75 189 TYR A N 1
ATOM 1554 C CA . TYR A 1 189 ? -10.169 -1.818 20.663 1.00 68.75 189 TYR A CA 1
ATOM 1555 C C . TYR A 1 189 ? -9.990 -1.837 22.178 1.00 68.75 189 TYR A C 1
ATOM 1557 O O . TYR A 1 189 ? -8.869 -1.657 22.652 1.00 68.75 189 TYR A O 1
ATOM 1565 N N . ASP A 1 190 ? -11.048 -2.109 22.933 1.00 68.56 190 ASP A N 1
ATOM 1566 C CA . ASP A 1 190 ? -11.007 -2.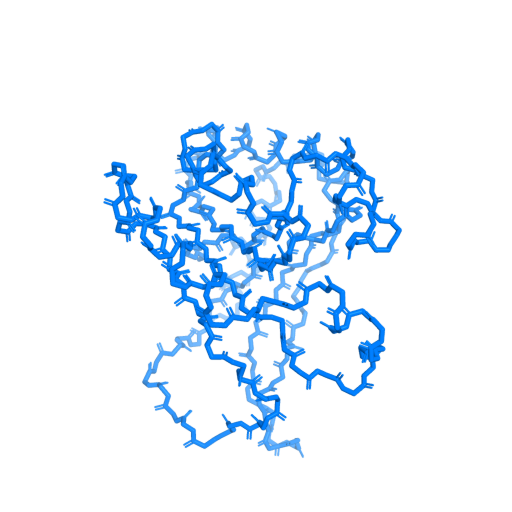218 24.388 1.00 68.56 190 ASP A CA 1
ATOM 1567 C C . ASP A 1 190 ? -10.091 -3.362 24.830 1.00 68.56 190 ASP A C 1
ATOM 1569 O O . ASP A 1 190 ? -9.336 -3.214 25.791 1.00 68.56 190 ASP A O 1
ATOM 1573 N N . GLN A 1 191 ? -10.073 -4.479 24.094 1.00 73.50 191 GLN A N 1
ATOM 1574 C CA . GLN A 1 191 ? -9.107 -5.558 24.311 1.00 73.50 191 GLN A CA 1
ATOM 1575 C C . GLN A 1 191 ? -7.671 -5.078 24.079 1.00 73.50 191 GLN A C 1
ATOM 1577 O O . GLN A 1 191 ? -6.800 -5.354 24.905 1.00 73.50 191 GLN A O 1
ATOM 1582 N N . LEU A 1 192 ? -7.406 -4.321 23.009 1.00 69.75 192 LEU A N 1
ATOM 1583 C CA . LEU A 1 192 ? -6.075 -3.755 22.757 1.00 69.75 192 LEU A CA 1
ATOM 1584 C C . LEU A 1 192 ? -5.646 -2.767 23.846 1.00 69.75 192 LEU A C 1
ATOM 1586 O O . LEU A 1 192 ? -4.499 -2.810 24.294 1.00 69.75 192 LEU A O 1
ATOM 1590 N N . ILE A 1 193 ? -6.557 -1.903 24.299 1.00 64.25 193 ILE A N 1
ATOM 1591 C CA . ILE A 1 193 ? -6.318 -0.955 25.396 1.00 64.25 193 ILE A CA 1
ATOM 1592 C C . ILE A 1 193 ? -6.071 -1.712 26.707 1.00 64.25 193 ILE A C 1
ATOM 1594 O O . ILE A 1 193 ? -5.117 -1.410 27.421 1.00 64.25 193 ILE A O 1
ATOM 1598 N N . GLY A 1 194 ? -6.873 -2.734 27.010 1.00 64.00 194 GLY A N 1
ATOM 1599 C CA . GLY A 1 194 ? -6.718 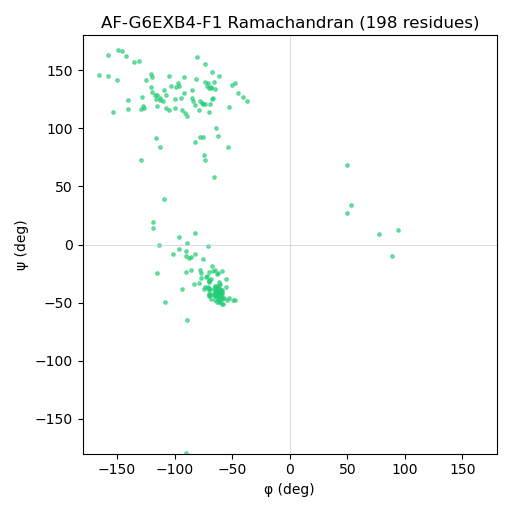-3.569 28.201 1.00 64.00 194 GLY A CA 1
ATOM 1600 C C . GLY A 1 194 ? -5.384 -4.315 28.227 1.00 64.00 194 GLY A C 1
ATOM 1601 O O . GLY A 1 194 ? -4.700 -4.331 29.250 1.00 64.00 194 GLY A O 1
ATOM 1602 N N . ILE A 1 195 ? -4.960 -4.874 27.091 1.00 66.38 195 ILE A N 1
ATOM 1603 C CA . ILE A 1 195 ? -3.630 -5.481 26.955 1.00 66.38 195 ILE A CA 1
ATOM 1604 C C . ILE A 1 195 ? -2.539 -4.420 27.146 1.00 66.38 195 ILE A C 1
ATOM 1606 O O . ILE A 1 195 ? -1.537 -4.684 27.812 1.00 66.38 195 ILE A O 1
ATOM 1610 N N . SER A 1 196 ? -2.755 -3.209 26.625 1.00 57.69 196 SER A N 1
ATOM 1611 C CA . SER A 1 196 ? -1.831 -2.091 26.796 1.00 57.69 196 SER A CA 1
ATOM 1612 C C . SER A 1 196 ? -1.623 -1.679 28.239 1.00 57.69 196 SER A C 1
ATOM 1614 O O . SER A 1 196 ? -0.481 -1.474 28.640 1.00 57.69 196 SER A O 1
ATOM 1616 N N . ASN A 1 197 ? -2.693 -1.609 29.018 1.00 54.66 197 ASN A N 1
ATOM 1617 C CA . ASN A 1 197 ? -2.635 -1.147 30.401 1.00 54.66 197 ASN A CA 1
ATOM 1618 C C . ASN A 1 197 ? -2.088 -2.207 31.371 1.00 54.66 197 ASN A C 1
ATOM 1620 O O . ASN A 1 197 ? -1.577 -1.847 32.422 1.00 54.66 197 ASN A O 1
ATOM 1624 N N . ASN A 1 198 ? -2.147 -3.497 31.019 1.00 53.75 198 ASN A N 1
ATOM 1625 C CA . ASN A 1 198 ? -1.653 -4.605 31.853 1.00 53.75 198 ASN A CA 1
ATOM 1626 C C . ASN A 1 198 ? -0.169 -4.965 31.628 1.00 53.75 198 ASN A C 1
ATOM 1628 O O . ASN A 1 198 ? 0.322 -5.925 32.222 1.00 53.75 198 ASN A O 1
ATOM 1632 N N . LYS A 1 199 ? 0.538 -4.257 30.738 1.00 48.56 199 LYS A N 1
ATOM 1633 C CA . LYS A 1 199 ? 1.969 -4.475 30.442 1.00 48.56 199 LYS A CA 1
ATOM 1634 C C . LYS A 1 199 ? 2.857 -3.261 30.757 1.00 48.56 199 LYS A C 1
ATOM 1636 O O . LYS A 1 199 ? 3.999 -3.233 30.297 1.00 48.56 199 LYS A O 1
ATOM 1641 N N . ILE A 1 200 ? 2.334 -2.288 31.510 1.00 40.84 200 ILE A N 1
ATOM 1642 C CA . ILE A 1 200 ? 3.102 -1.191 32.124 1.00 40.84 200 ILE A CA 1
ATOM 1643 C C . ILE A 1 200 ? 3.422 -1.577 33.565 1.00 40.84 200 ILE A C 1
ATOM 1645 O O . ILE A 1 200 ? 2.483 -2.027 34.259 1.00 40.84 200 ILE A O 1
#